Protein AF-A0A7X1Y304-F1 (afdb_monomer)

Sequence (211 aa):
YTTRFVDFAQYMLAHGVTLFPIADDLRPYPDYTVINTLLVYLVSLPFGRVSILSMGLPFCVAAALMLVFVYKLGALHEKKWGAYGVVFALFTWSFLDGVNSSALDIYPALFTVVCFYLAYTGEVYKQRFRVLLVLAGLALGFAFRGPIGLIGPASVVAAYYFLSKQWRMLVVFCLLAGLVLATGIAVLTWAAYLQGGDAFPQEVLIMQGLG

Structure (mmCIF, N/CA/C/O backbone):
data_AF-A0A7X1Y304-F1
#
_entry.id   AF-A0A7X1Y304-F1
#
loop_
_atom_site.group_PDB
_atom_site.id
_atom_site.type_symbol
_atom_site.label_atom_id
_atom_site.label_alt_id
_atom_site.label_comp_id
_atom_site.label_asym_id
_atom_site.label_entity_id
_atom_site.label_seq_id
_atom_site.pdbx_PDB_ins_code
_atom_site.Cartn_x
_atom_site.Cartn_y
_atom_site.Cartn_z
_atom_site.occupancy
_atom_site.B_iso_or_equiv
_atom_site.auth_seq_id
_atom_site.auth_comp_id
_atom_site.auth_asym_id
_atom_site.auth_atom_id
_atom_site.pdbx_PDB_model_num
ATOM 1 N N . TYR A 1 1 ? 21.239 -3.032 -3.423 1.00 38.62 1 TYR A N 1
ATOM 2 C CA . TYR A 1 1 ? 19.929 -3.709 -3.504 1.00 38.62 1 TYR A CA 1
ATOM 3 C C . TYR A 1 1 ? 18.802 -2.815 -4.055 1.00 38.62 1 TYR A C 1
ATOM 5 O O . TYR A 1 1 ? 17.642 -3.140 -3.878 1.00 38.62 1 TYR A O 1
ATOM 13 N N . THR A 1 2 ? 19.097 -1.757 -4.820 1.00 55.97 2 THR A N 1
ATOM 14 C CA . THR A 1 2 ? 18.095 -0.787 -5.327 1.00 55.97 2 THR A CA 1
ATOM 15 C C . THR A 1 2 ? 18.207 -0.528 -6.837 1.00 55.97 2 THR A C 1
ATOM 17 O O . THR A 1 2 ? 17.744 0.497 -7.322 1.00 55.97 2 THR A O 1
ATOM 20 N N . THR A 1 3 ? 18.829 -1.437 -7.595 1.00 63.00 3 THR A N 1
ATOM 21 C CA . THR A 1 3 ? 19.072 -1.254 -9.039 1.00 63.00 3 THR A CA 1
ATOM 22 C C . THR A 1 3 ? 17.897 -1.715 -9.902 1.00 63.00 3 THR A C 1
ATOM 24 O O . THR A 1 3 ? 17.456 -0.963 -10.754 1.00 63.00 3 THR A O 1
ATOM 27 N N . ARG A 1 4 ? 17.264 -2.857 -9.597 1.00 79.25 4 ARG A N 1
ATOM 28 C CA . ARG A 1 4 ? 16.219 -3.435 -10.472 1.00 79.25 4 ARG A CA 1
ATOM 29 C C . ARG A 1 4 ? 15.023 -2.519 -10.741 1.00 79.25 4 ARG A C 1
ATOM 31 O O . ARG A 1 4 ? 14.563 -2.424 -11.868 1.00 79.25 4 ARG A O 1
ATOM 38 N N . PHE A 1 5 ? 14.517 -1.820 -9.723 1.00 82.50 5 PHE A N 1
ATOM 39 C CA . PHE A 1 5 ? 13.401 -0.884 -9.920 1.00 82.50 5 PHE A CA 1
ATOM 40 C C . PHE A 1 5 ? 13.791 0.340 -10.757 1.00 82.50 5 PHE A C 1
ATOM 42 O O . PHE A 1 5 ? 12.931 0.911 -11.425 1.00 82.50 5 PHE A O 1
ATOM 49 N N . VAL A 1 6 ? 15.071 0.732 -10.728 1.00 85.12 6 VAL A N 1
ATOM 50 C CA . VAL A 1 6 ? 15.596 1.775 -11.613 1.00 85.12 6 VAL A CA 1
ATOM 51 C C . VAL A 1 6 ? 15.568 1.265 -13.046 1.00 85.12 6 VAL A C 1
ATOM 53 O O . VAL A 1 6 ? 15.015 1.955 -13.897 1.00 85.12 6 VAL A O 1
ATOM 56 N N . ASP A 1 7 ? 16.062 0.051 -13.284 1.00 87.25 7 ASP A N 1
ATOM 57 C CA . ASP A 1 7 ? 16.095 -0.574 -14.612 1.00 87.25 7 ASP A CA 1
ATOM 58 C C . ASP A 1 7 ? 14.668 -0.711 -15.177 1.00 87.25 7 ASP A C 1
ATOM 60 O O . ASP A 1 7 ? 14.389 -0.283 -16.297 1.00 87.25 7 ASP A O 1
ATOM 64 N N . PHE A 1 8 ? 13.712 -1.161 -14.353 1.00 89.19 8 PHE A N 1
ATOM 65 C CA . PHE A 1 8 ? 12.297 -1.248 -14.729 1.00 89.19 8 PHE A CA 1
ATOM 66 C C . PHE A 1 8 ? 11.695 0.104 -15.134 1.00 89.19 8 PHE A C 1
ATOM 68 O O . PHE A 1 8 ? 10.976 0.210 -16.130 1.00 89.19 8 PHE A O 1
ATOM 75 N N . ALA A 1 9 ? 11.955 1.151 -14.347 1.00 87.62 9 ALA A N 1
ATOM 76 C CA . ALA A 1 9 ? 11.421 2.480 -14.616 1.00 87.62 9 ALA A CA 1
ATOM 77 C C . ALA A 1 9 ? 12.108 3.141 -15.820 1.00 87.62 9 ALA A C 1
ATOM 79 O O . ALA A 1 9 ? 11.451 3.845 -16.585 1.00 87.62 9 ALA A O 1
ATOM 80 N N . GLN A 1 10 ? 13.409 2.903 -16.015 1.00 88.69 10 GLN A N 1
ATOM 81 C CA . GLN A 1 10 ? 14.156 3.383 -17.178 1.00 88.69 10 GLN A CA 1
ATOM 82 C C . GLN A 1 10 ? 13.657 2.721 -18.458 1.00 88.69 10 GLN A C 1
ATOM 84 O O . GLN A 1 10 ? 13.415 3.417 -19.444 1.00 88.69 10 GLN A O 1
ATOM 89 N N . TYR A 1 11 ? 13.425 1.408 -18.421 1.00 89.19 11 TYR A N 1
ATOM 90 C CA . TYR A 1 11 ? 12.834 0.689 -19.539 1.00 89.19 11 TYR A CA 1
ATOM 91 C C . TYR A 1 11 ? 11.472 1.278 -19.918 1.00 89.19 11 TYR A C 1
ATOM 93 O O . TYR A 1 11 ? 11.244 1.591 -21.087 1.00 89.19 11 TYR A O 1
ATOM 101 N N . MET A 1 12 ? 10.600 1.506 -18.929 1.00 90.69 12 MET A N 1
ATOM 102 C CA . MET A 1 12 ? 9.273 2.093 -19.137 1.00 90.69 12 MET A CA 1
ATOM 103 C C . MET A 1 12 ? 9.341 3.534 -19.671 1.00 90.69 12 MET A C 1
ATOM 105 O O . MET A 1 12 ? 8.502 3.948 -20.469 1.00 90.69 12 MET A O 1
ATOM 109 N N . LEU A 1 13 ? 10.363 4.299 -19.275 1.00 88.50 13 LEU A N 1
ATOM 110 C CA . LEU A 1 13 ? 10.601 5.648 -19.787 1.00 88.50 13 LEU A CA 1
ATOM 111 C C . LEU A 1 13 ? 11.063 5.650 -21.250 1.00 88.50 13 LEU A C 1
ATOM 113 O O . LEU A 1 13 ? 10.679 6.545 -22.000 1.00 88.50 13 LEU A O 1
ATOM 117 N N . ALA A 1 14 ? 11.834 4.644 -21.664 1.00 88.69 14 ALA A N 1
ATOM 118 C CA . ALA A 1 14 ? 12.328 4.510 -23.032 1.00 88.69 14 ALA A CA 1
ATOM 119 C C . ALA A 1 14 ? 11.313 3.868 -24.001 1.00 88.69 14 ALA A C 1
ATOM 121 O O . ALA A 1 14 ? 11.245 4.274 -25.159 1.00 88.69 14 ALA A O 1
ATOM 122 N N . HIS A 1 15 ? 10.522 2.891 -23.544 1.00 87.38 15 HIS A N 1
ATOM 123 C CA . HIS A 1 15 ? 9.671 2.052 -24.406 1.00 87.38 15 HIS A CA 1
ATOM 124 C C . HIS A 1 15 ? 8.163 2.221 -24.159 1.00 87.38 15 HIS A C 1
ATOM 126 O O . HIS A 1 15 ? 7.353 1.688 -24.916 1.00 87.38 15 HIS A O 1
ATOM 132 N N . GLY A 1 16 ? 7.771 2.982 -23.135 1.00 87.00 16 GLY A N 1
ATOM 133 C CA . GLY A 1 16 ? 6.377 3.170 -22.741 1.00 87.00 16 GLY A CA 1
ATOM 134 C C . GLY A 1 16 ? 5.891 2.156 -21.702 1.00 87.00 16 GLY A C 1
ATOM 135 O O . GLY A 1 16 ? 6.642 1.325 -21.195 1.00 87.00 16 GLY A O 1
ATOM 136 N N . VAL A 1 17 ? 4.609 2.264 -21.344 1.00 88.19 17 VAL A N 1
ATOM 137 C CA . VAL A 1 17 ? 3.990 1.487 -20.259 1.00 88.19 17 VAL A CA 1
ATOM 138 C C . VAL A 1 17 ? 3.827 0.014 -20.640 1.00 88.19 17 VAL A C 1
ATOM 140 O O . VAL A 1 17 ? 3.288 -0.312 -21.695 1.00 88.19 17 VAL A O 1
ATOM 143 N N . THR A 1 18 ? 4.232 -0.870 -19.731 1.00 86.62 18 THR A N 1
ATOM 144 C CA . THR A 1 18 ? 4.080 -2.328 -19.816 1.00 86.62 18 THR A CA 1
ATOM 145 C C . THR A 1 18 ? 3.091 -2.838 -18.756 1.00 86.62 18 THR A C 1
ATOM 147 O O . THR A 1 18 ? 2.737 -2.111 -17.828 1.00 86.62 18 THR A O 1
ATOM 150 N N . LEU A 1 19 ? 2.617 -4.083 -18.878 1.00 83.19 19 LEU A N 1
ATOM 151 C CA . LEU A 1 19 ? 1.774 -4.757 -17.875 1.00 83.19 19 LEU A CA 1
ATOM 152 C C . LEU A 1 19 ? 2.600 -5.435 -16.772 1.00 83.19 19 LEU A C 1
ATOM 154 O O . LEU A 1 19 ? 2.099 -5.608 -15.664 1.00 83.19 19 LEU A O 1
ATOM 158 N N . PHE A 1 20 ? 3.855 -5.786 -17.063 1.00 85.06 20 PHE A N 1
ATOM 159 C CA . PHE A 1 20 ? 4.834 -6.305 -16.103 1.00 85.06 20 PHE A CA 1
ATOM 160 C C . PHE A 1 20 ? 6.146 -5.517 -16.187 1.00 85.06 20 PHE A C 1
ATOM 162 O O . PHE A 1 20 ? 6.483 -5.020 -17.267 1.00 85.06 20 PHE A O 1
ATOM 169 N N . PRO A 1 21 ? 6.903 -5.382 -15.083 1.00 84.81 21 PRO A N 1
ATOM 170 C CA . PRO A 1 21 ? 8.223 -4.763 -15.122 1.00 84.81 21 PRO A CA 1
ATOM 171 C C . PRO A 1 21 ? 9.169 -5.552 -16.034 1.00 84.81 21 PRO A C 1
ATOM 173 O O . PRO A 1 21 ? 9.215 -6.776 -15.963 1.00 84.81 21 PRO A O 1
ATOM 176 N N . ILE A 1 22 ? 9.914 -4.849 -16.884 1.00 84.12 22 ILE A N 1
ATOM 177 C CA . ILE A 1 22 ? 10.924 -5.425 -17.780 1.00 84.12 22 ILE A CA 1
ATOM 178 C C . ILE A 1 22 ? 12.255 -4.757 -17.445 1.00 84.12 22 ILE A C 1
ATOM 180 O O . ILE A 1 22 ? 12.295 -3.532 -17.333 1.00 84.12 22 ILE A O 1
ATOM 184 N N . ALA A 1 23 ? 13.313 -5.543 -17.240 1.00 81.88 23 ALA A N 1
ATOM 185 C CA . ALA A 1 23 ? 14.673 -5.031 -17.053 1.00 81.88 23 ALA A CA 1
ATOM 186 C C . ALA A 1 23 ? 15.505 -5.187 -18.338 1.00 81.88 23 ALA A C 1
ATOM 188 O O . ALA A 1 23 ? 14.990 -5.521 -19.405 1.00 81.88 23 ALA A O 1
ATOM 189 N N . ASP A 1 24 ? 16.812 -4.955 -18.223 1.00 73.38 24 ASP A N 1
ATOM 190 C CA . ASP A 1 24 ? 17.780 -4.995 -19.326 1.00 73.38 24 ASP A CA 1
ATOM 191 C C . ASP A 1 24 ? 17.861 -6.349 -20.050 1.00 73.38 24 ASP A C 1
ATOM 193 O O . ASP A 1 24 ? 18.300 -6.419 -21.196 1.00 73.38 24 ASP A O 1
ATOM 197 N N . ASP A 1 25 ? 17.418 -7.433 -19.410 1.00 73.62 25 ASP A N 1
ATOM 198 C CA . ASP A 1 25 ? 17.327 -8.769 -20.008 1.00 73.62 25 ASP A CA 1
ATOM 199 C C . ASP A 1 25 ? 16.139 -8.932 -20.975 1.00 73.62 25 ASP A C 1
ATOM 201 O O . ASP A 1 25 ? 15.976 -10.002 -21.569 1.00 73.62 25 ASP A O 1
ATOM 205 N N . LEU A 1 26 ? 15.332 -7.877 -21.151 1.00 77.38 26 LEU A N 1
ATOM 206 C CA . LEU A 1 26 ? 14.152 -7.814 -22.015 1.00 77.38 26 LEU A CA 1
ATOM 207 C C . LEU A 1 26 ? 13.084 -8.860 -21.669 1.00 77.38 26 LEU A C 1
ATOM 209 O O . LEU A 1 26 ? 12.223 -9.168 -22.497 1.00 77.38 26 LEU A O 1
ATOM 213 N N . ARG A 1 27 ? 13.118 -9.405 -20.447 1.00 78.25 27 ARG A N 1
ATOM 214 C CA . ARG A 1 27 ? 12.137 -10.383 -19.976 1.00 78.25 27 ARG A CA 1
ATOM 215 C C . ARG A 1 27 ? 11.182 -9.743 -18.969 1.00 78.25 27 ARG A C 1
ATOM 217 O O . ARG A 1 27 ? 11.626 -9.009 -18.086 1.00 78.25 27 ARG A O 1
ATOM 224 N N . PRO A 1 28 ? 9.869 -10.006 -19.075 1.00 79.31 28 PRO A N 1
ATOM 225 C CA . PRO A 1 28 ? 8.925 -9.615 -18.039 1.00 79.31 28 PRO A CA 1
ATOM 226 C C . PRO A 1 28 ? 9.240 -10.334 -16.723 1.00 79.31 28 PRO A C 1
ATOM 228 O O . PRO A 1 28 ? 9.426 -11.549 -16.715 1.00 79.31 28 PRO A O 1
ATOM 231 N N . TYR A 1 29 ? 9.284 -9.591 -15.618 1.00 80.12 29 TYR A N 1
ATOM 232 C CA . TYR A 1 29 ? 9.541 -10.125 -14.282 1.00 80.12 29 TYR A CA 1
ATOM 233 C C . TYR A 1 29 ? 8.226 -10.559 -13.614 1.00 80.12 29 TYR A C 1
ATOM 235 O O . TYR A 1 29 ? 7.393 -9.705 -13.295 1.00 80.12 29 TYR A O 1
ATOM 243 N N . PRO A 1 30 ? 8.012 -11.871 -13.404 1.00 75.44 30 PRO A N 1
ATOM 244 C CA . PRO A 1 30 ? 6.745 -12.408 -12.902 1.00 75.44 30 PRO A CA 1
ATOM 245 C C . PRO A 1 30 ? 6.536 -12.213 -11.387 1.00 75.44 30 PRO A C 1
ATOM 247 O O . PRO A 1 30 ? 5.411 -12.287 -10.885 1.00 75.44 30 PRO A O 1
ATOM 250 N N . ASP A 1 31 ? 7.611 -11.953 -10.644 1.00 75.38 31 ASP A N 1
ATOM 251 C CA . ASP A 1 31 ? 7.642 -11.766 -9.191 1.00 75.38 31 ASP A CA 1
ATOM 252 C C . ASP A 1 31 ? 7.157 -10.376 -8.737 1.00 75.38 31 ASP A C 1
ATOM 254 O O . ASP A 1 31 ? 6.826 -10.177 -7.562 1.00 75.38 31 ASP A O 1
ATOM 258 N N . TYR A 1 32 ? 7.042 -9.418 -9.661 1.00 80.44 32 TYR A N 1
ATOM 259 C CA . TYR A 1 32 ? 6.608 -8.054 -9.373 1.00 80.44 32 TYR A CA 1
ATOM 260 C C . TYR A 1 32 ? 5.373 -7.648 -10.176 1.00 80.44 32 TYR A C 1
ATOM 262 O O . TYR A 1 32 ? 5.284 -7.819 -11.387 1.00 80.44 32 TYR A O 1
ATOM 270 N N . THR A 1 33 ? 4.437 -6.992 -9.498 1.00 85.94 33 THR A N 1
ATOM 271 C CA . THR A 1 33 ? 3.354 -6.253 -10.150 1.00 85.94 33 THR A CA 1
ATOM 272 C C . THR A 1 33 ? 3.853 -4.897 -10.650 1.00 85.94 33 THR A C 1
ATOM 274 O O . THR A 1 33 ? 4.705 -4.265 -10.022 1.00 85.94 33 THR A O 1
ATOM 277 N N . VAL A 1 34 ? 3.271 -4.387 -11.735 1.00 88.19 34 VAL A N 1
ATOM 278 C CA . VAL A 1 34 ? 3.759 -3.168 -12.403 1.00 88.19 34 VAL A CA 1
ATOM 279 C C . VAL A 1 34 ? 3.473 -1.853 -11.673 1.00 88.19 34 VAL A C 1
ATOM 281 O O . VAL A 1 34 ? 4.102 -0.841 -11.966 1.00 88.19 34 VAL A O 1
ATOM 284 N N . ILE A 1 35 ? 2.555 -1.833 -10.703 1.00 90.75 35 ILE A N 1
ATOM 285 C CA . ILE A 1 35 ? 2.033 -0.584 -10.126 1.00 90.75 35 ILE A CA 1
ATOM 286 C C . ILE A 1 35 ? 3.118 0.289 -9.484 1.00 90.75 35 ILE A C 1
ATOM 288 O O . ILE A 1 35 ? 3.130 1.496 -9.716 1.00 90.75 35 ILE A O 1
ATOM 292 N N . ASN A 1 36 ? 4.054 -0.286 -8.721 1.00 89.69 36 ASN A N 1
ATOM 293 C CA . ASN A 1 36 ? 5.141 0.509 -8.140 1.00 89.69 36 ASN A CA 1
ATOM 294 C C . ASN A 1 36 ? 6.034 1.124 -9.231 1.00 89.69 36 ASN A C 1
ATOM 296 O O . ASN A 1 36 ? 6.319 2.319 -9.196 1.00 89.69 36 ASN A O 1
ATOM 300 N N . THR A 1 37 ? 6.417 0.330 -10.234 1.00 90.50 37 THR A N 1
ATOM 301 C CA . THR A 1 37 ? 7.190 0.804 -11.391 1.00 90.50 37 THR A CA 1
ATOM 302 C C . THR A 1 37 ? 6.454 1.919 -12.129 1.00 90.50 37 THR A C 1
ATOM 304 O O . THR A 1 37 ? 7.063 2.928 -12.475 1.00 90.50 37 THR A O 1
ATOM 307 N N . LEU A 1 38 ? 5.136 1.788 -12.301 1.00 91.25 38 LEU A N 1
ATOM 308 C CA . LEU A 1 38 ? 4.299 2.809 -12.921 1.00 91.25 38 LEU A CA 1
ATOM 309 C C . LEU A 1 38 ? 4.306 4.116 -12.117 1.00 91.25 38 LEU A C 1
ATOM 311 O O . LEU A 1 38 ? 4.410 5.186 -12.708 1.00 91.25 38 LEU A O 1
ATOM 315 N N . LEU A 1 39 ? 4.240 4.062 -10.783 1.00 92.12 39 LEU A N 1
ATOM 316 C CA . LEU A 1 39 ? 4.346 5.268 -9.954 1.00 92.12 39 LEU A CA 1
ATOM 317 C C . LEU A 1 39 ? 5.708 5.948 -10.107 1.00 92.12 39 LEU A C 1
ATOM 319 O O . LEU A 1 39 ? 5.762 7.164 -10.280 1.00 92.12 39 LEU A O 1
ATOM 323 N N . VAL A 1 40 ? 6.799 5.179 -10.088 1.00 91.38 40 VAL A N 1
ATOM 324 C CA . VAL A 1 40 ? 8.152 5.710 -10.320 1.00 91.38 40 VAL A CA 1
ATOM 325 C C . VAL A 1 40 ? 8.254 6.341 -11.714 1.00 91.38 40 VAL A C 1
ATOM 327 O O . VAL A 1 40 ? 8.792 7.441 -11.861 1.00 91.38 40 VAL A O 1
ATOM 330 N N . TYR A 1 41 ? 7.690 5.694 -12.736 1.00 91.62 41 TYR A N 1
ATOM 331 C CA . TYR A 1 41 ? 7.610 6.226 -14.094 1.00 91.62 41 TYR A CA 1
ATOM 332 C C . TYR A 1 41 ? 6.842 7.557 -14.131 1.00 91.62 41 TYR A C 1
ATOM 334 O O . TYR A 1 41 ? 7.384 8.559 -14.592 1.00 91.62 41 TYR A O 1
ATOM 342 N N . LEU A 1 42 ? 5.639 7.622 -13.553 1.00 92.12 42 LEU A N 1
ATOM 343 C CA . LEU A 1 42 ? 4.824 8.842 -13.525 1.00 92.12 42 LEU A CA 1
ATOM 344 C C . LEU A 1 42 ? 5.527 10.008 -12.817 1.00 92.12 42 LEU A C 1
ATOM 346 O O . LEU A 1 42 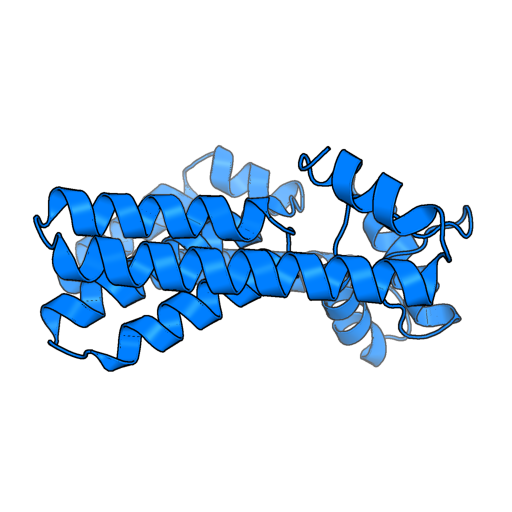? 5.432 11.147 -13.269 1.00 92.12 42 LEU A O 1
ATOM 350 N N . VAL A 1 43 ? 6.260 9.737 -11.734 1.00 91.50 43 VAL A N 1
ATOM 351 C CA . VAL A 1 43 ? 7.041 10.762 -11.020 1.00 91.50 43 VAL A CA 1
ATOM 352 C C . VAL A 1 43 ? 8.290 11.178 -11.804 1.00 91.50 43 VAL A C 1
ATOM 354 O O . VAL A 1 43 ? 8.744 12.313 -11.661 1.00 91.50 43 VAL A O 1
ATOM 357 N N . SER A 1 44 ? 8.840 10.302 -12.647 1.00 91.44 44 SER A N 1
ATOM 358 C CA . SER A 1 44 ? 10.023 10.612 -13.460 1.00 91.44 44 SER A CA 1
ATOM 359 C C . SER A 1 44 ? 9.704 11.368 -14.757 1.00 91.44 44 SER A C 1
ATOM 361 O O . SER A 1 44 ? 10.571 12.095 -15.249 1.00 91.44 44 SER A O 1
ATOM 363 N N . LEU A 1 45 ? 8.464 11.296 -15.264 1.00 91.12 45 LEU A N 1
ATOM 364 C CA . LEU A 1 45 ? 8.009 12.000 -16.476 1.00 91.12 45 LEU A CA 1
ATOM 365 C C . LEU A 1 45 ? 8.339 13.507 -16.510 1.00 91.12 45 LEU A C 1
ATOM 367 O O . LEU A 1 45 ? 8.898 13.948 -17.514 1.00 91.12 45 LEU A O 1
ATOM 371 N N . PRO A 1 46 ? 8.083 14.313 -15.456 1.00 90.00 46 PRO A N 1
ATOM 372 C CA . PRO A 1 46 ? 8.383 15.749 -15.476 1.00 90.00 46 PRO A CA 1
ATOM 373 C C . PRO A 1 46 ? 9.877 16.068 -15.608 1.00 90.00 46 PRO A C 1
ATOM 375 O O . PRO A 1 46 ? 10.239 17.166 -16.021 1.00 90.00 46 PRO A O 1
ATOM 378 N N . PHE A 1 47 ? 10.747 15.125 -15.237 1.00 88.44 47 PHE A N 1
ATOM 379 C CA . PHE A 1 47 ? 12.199 15.299 -15.248 1.00 88.44 47 PHE A CA 1
ATOM 380 C C . PHE A 1 47 ? 12.875 14.614 -16.441 1.00 88.44 47 PHE A C 1
ATOM 382 O O . PHE A 1 47 ? 14.076 14.804 -16.634 1.00 88.44 47 PHE A O 1
ATOM 389 N N . GLY A 1 48 ? 12.144 13.790 -17.202 1.00 87.81 48 GLY A N 1
ATOM 390 C CA . GLY A 1 48 ? 12.666 13.024 -18.338 1.00 87.81 48 GLY A CA 1
ATOM 391 C C . GLY A 1 48 ? 13.760 12.012 -17.976 1.00 87.81 48 GLY A C 1
ATOM 392 O O . GLY A 1 48 ? 14.469 11.534 -18.856 1.00 87.81 48 GLY A O 1
ATOM 393 N N . ARG A 1 49 ? 13.945 11.711 -16.684 1.00 89.31 49 ARG A N 1
ATOM 394 C CA . ARG A 1 49 ? 14.967 10.784 -16.187 1.00 89.31 49 ARG A CA 1
ATOM 395 C C . ARG A 1 49 ? 14.551 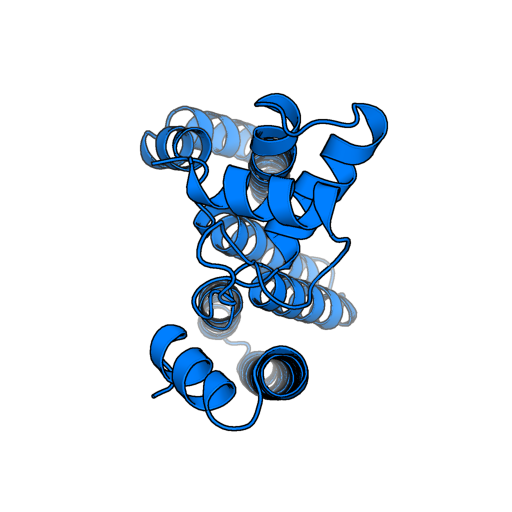10.172 -14.859 1.00 89.31 49 ARG A C 1
ATOM 397 O O . ARG A 1 49 ? 13.986 10.854 -14.003 1.00 89.31 49 ARG A O 1
ATOM 404 N N . VAL A 1 50 ? 14.919 8.912 -14.650 1.00 88.50 50 VAL A N 1
ATOM 405 C CA . VAL A 1 50 ? 14.766 8.256 -13.348 1.00 88.50 50 VAL A CA 1
ATOM 406 C C . VAL A 1 50 ? 15.804 8.825 -12.384 1.00 88.50 50 VAL A C 1
ATOM 408 O O . VAL A 1 50 ? 16.996 8.879 -12.680 1.00 88.50 50 VAL A O 1
ATOM 411 N N . SER A 1 51 ? 15.342 9.291 -11.228 1.00 89.25 51 SER A N 1
ATOM 412 C CA . SER A 1 51 ? 16.169 9.898 -10.186 1.00 89.25 51 SER A CA 1
ATOM 413 C C . SER A 1 51 ? 15.892 9.254 -8.831 1.00 89.25 51 SER A C 1
ATOM 415 O O . SER A 1 51 ? 14.848 8.630 -8.640 1.00 89.25 51 SER A O 1
ATOM 417 N N . ILE A 1 52 ? 16.788 9.466 -7.861 1.00 86.94 52 ILE A N 1
ATOM 418 C CA . ILE A 1 52 ? 16.587 9.020 -6.470 1.00 86.94 52 ILE A CA 1
ATOM 419 C C . ILE A 1 52 ? 15.260 9.559 -5.913 1.00 86.94 52 ILE A C 1
ATOM 421 O O . ILE A 1 52 ? 14.559 8.847 -5.204 1.00 86.94 52 ILE A O 1
ATOM 425 N N . LEU A 1 53 ? 14.875 10.785 -6.287 1.00 87.06 53 LEU A N 1
ATOM 426 C CA . LEU A 1 53 ? 13.586 11.363 -5.909 1.00 87.06 53 LEU A CA 1
ATOM 427 C C . LEU A 1 53 ? 12.416 10.562 -6.495 1.00 87.06 53 LEU A C 1
ATOM 429 O O . LEU A 1 53 ? 11.498 10.214 -5.765 1.00 87.06 53 LEU A O 1
ATOM 433 N N . SER A 1 54 ? 12.464 10.238 -7.790 1.00 88.06 54 SER A N 1
ATOM 434 C CA . SER A 1 54 ? 11.386 9.487 -8.458 1.00 88.06 54 SER A CA 1
ATOM 435 C C . SER A 1 54 ? 11.226 8.085 -7.879 1.00 88.06 54 SER A C 1
ATOM 437 O O . SER A 1 54 ? 10.112 7.593 -7.739 1.00 88.06 54 SER A O 1
ATOM 439 N N . MET A 1 55 ? 12.350 7.483 -7.491 1.00 87.69 55 MET A N 1
ATOM 440 C CA . MET A 1 55 ? 12.408 6.197 -6.812 1.00 87.69 55 MET A CA 1
ATOM 441 C C . MET A 1 55 ? 11.863 6.260 -5.388 1.00 87.69 55 MET A C 1
ATOM 443 O O . MET A 1 55 ? 11.045 5.432 -5.015 1.00 87.69 55 MET A O 1
ATOM 447 N N . GLY A 1 56 ? 12.309 7.229 -4.588 1.00 88.56 56 GLY A N 1
ATOM 448 C CA . GLY A 1 56 ? 11.974 7.307 -3.168 1.00 88.56 56 GLY A CA 1
ATOM 449 C C . GLY A 1 56 ? 10.578 7.859 -2.893 1.00 88.56 56 GLY A C 1
ATOM 450 O O . GLY A 1 56 ? 9.962 7.485 -1.899 1.00 88.56 56 GLY A O 1
ATOM 451 N N . LEU A 1 57 ? 10.047 8.730 -3.757 1.00 90.88 57 LEU A N 1
ATOM 452 C CA . LEU A 1 57 ? 8.796 9.444 -3.496 1.00 90.88 57 LEU A CA 1
ATOM 453 C C . LEU A 1 57 ? 7.592 8.505 -3.274 1.00 90.88 57 LEU A C 1
ATOM 455 O O . LEU A 1 57 ? 6.910 8.698 -2.266 1.00 90.88 57 LEU A O 1
ATOM 459 N N . PRO A 1 58 ? 7.340 7.463 -4.096 1.00 92.00 58 PRO A N 1
ATOM 460 C CA . PRO A 1 58 ? 6.256 6.513 -3.836 1.00 92.00 58 PRO A CA 1
ATOM 461 C C . PRO A 1 58 ? 6.365 5.817 -2.469 1.00 92.00 58 PRO A C 1
ATOM 463 O O . PRO A 1 58 ? 5.360 5.701 -1.764 1.00 92.00 58 PRO A O 1
ATOM 466 N N . PHE A 1 59 ? 7.572 5.412 -2.060 1.00 91.19 59 PHE A N 1
ATOM 467 C CA . PHE A 1 59 ? 7.811 4.765 -0.764 1.00 91.19 59 PHE A CA 1
ATOM 468 C C . PHE A 1 59 ? 7.654 5.747 0.398 1.00 91.19 59 PHE A C 1
ATOM 470 O O . PHE A 1 59 ? 6.981 5.434 1.377 1.00 91.19 59 PHE A O 1
ATOM 477 N N . CYS A 1 60 ? 8.203 6.958 0.284 1.00 91.94 6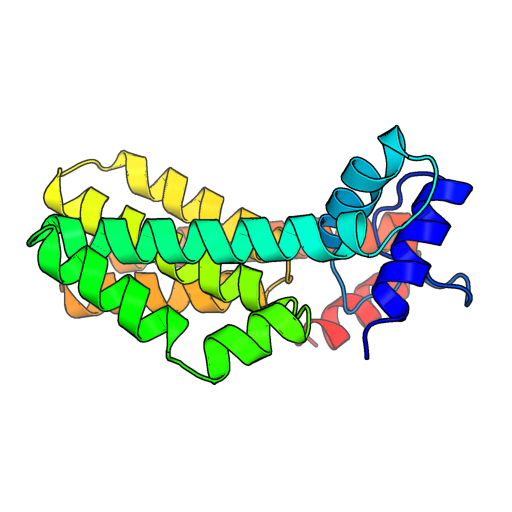0 CYS A N 1
ATOM 478 C CA . CYS A 1 60 ? 8.062 8.005 1.295 1.00 91.94 60 CYS A CA 1
ATOM 479 C C . CYS A 1 60 ? 6.597 8.410 1.495 1.00 91.94 60 CYS A C 1
ATOM 481 O O . CYS A 1 60 ? 6.160 8.601 2.629 1.00 91.94 60 CYS A O 1
ATOM 483 N N . VAL A 1 61 ? 5.817 8.502 0.412 1.00 94.31 61 VAL A N 1
ATOM 484 C CA . VAL A 1 61 ? 4.373 8.762 0.485 1.00 94.31 61 VAL A CA 1
ATOM 485 C C . VAL A 1 61 ? 3.656 7.606 1.182 1.00 94.31 61 VAL A C 1
ATOM 487 O O . VAL A 1 61 ? 2.851 7.856 2.079 1.00 94.31 61 VAL A O 1
ATOM 490 N N . ALA A 1 62 ? 3.968 6.353 0.839 1.00 94.19 62 ALA A N 1
ATOM 491 C CA . ALA A 1 62 ? 3.387 5.189 1.509 1.00 94.19 62 ALA A CA 1
ATOM 492 C C . ALA A 1 62 ? 3.721 5.163 3.014 1.00 94.19 62 ALA A C 1
ATOM 494 O O . ALA A 1 62 ? 2.828 4.973 3.842 1.00 94.19 62 ALA A O 1
ATOM 495 N N . ALA A 1 63 ? 4.975 5.442 3.376 1.00 93.94 63 ALA A N 1
ATOM 496 C CA . ALA A 1 63 ? 5.441 5.542 4.757 1.00 93.94 63 ALA A CA 1
ATOM 497 C C . ALA A 1 63 ? 4.709 6.648 5.532 1.00 93.94 63 ALA A C 1
ATOM 499 O O . ALA A 1 63 ? 4.201 6.419 6.632 1.00 93.94 63 ALA A O 1
ATOM 500 N N . ALA A 1 64 ? 4.609 7.843 4.943 1.00 95.69 64 ALA A N 1
ATOM 501 C CA . ALA A 1 64 ? 3.919 8.978 5.543 1.00 95.69 64 ALA A CA 1
ATOM 502 C C . ALA A 1 64 ? 2.428 8.685 5.746 1.00 95.69 64 ALA A C 1
ATOM 504 O O . ALA A 1 64 ? 1.886 8.949 6.819 1.00 95.69 64 ALA A O 1
ATOM 505 N N . LEU A 1 65 ? 1.766 8.083 4.751 1.00 96.38 65 LEU A N 1
ATOM 506 C CA . LEU A 1 65 ? 0.375 7.652 4.875 1.00 96.38 65 LEU A CA 1
ATOM 507 C C . LEU A 1 65 ? 0.212 6.624 5.994 1.00 96.38 65 LEU A C 1
ATOM 509 O O . LEU A 1 65 ? -0.725 6.737 6.783 1.00 96.38 65 LEU A O 1
ATOM 513 N N . MET A 1 66 ? 1.136 5.672 6.125 1.00 95.31 66 MET A N 1
ATOM 514 C CA . MET A 1 66 ? 1.079 4.680 7.194 1.00 95.31 66 MET A CA 1
ATOM 515 C C . MET A 1 66 ? 1.115 5.360 8.568 1.00 95.31 66 MET A C 1
ATOM 517 O O . MET A 1 66 ? 0.256 5.080 9.404 1.00 95.31 66 MET A O 1
ATOM 521 N N . LEU A 1 67 ? 2.016 6.329 8.774 1.00 96.38 67 LEU A N 1
ATOM 522 C CA . LEU A 1 67 ? 2.074 7.125 10.007 1.00 96.38 67 LEU A CA 1
ATOM 523 C C . LEU A 1 67 ? 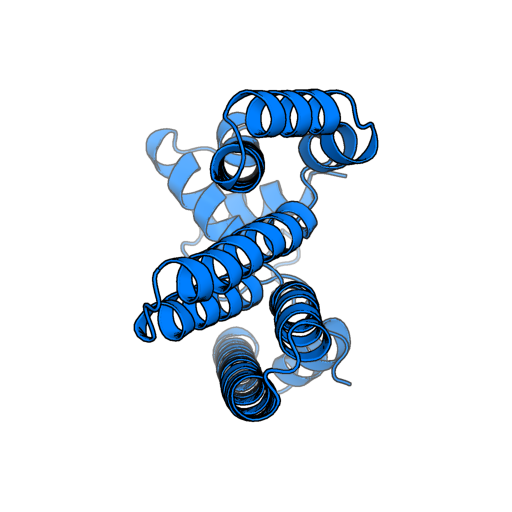0.793 7.941 10.242 1.00 96.38 67 LEU A C 1
ATOM 525 O O . LEU A 1 67 ? 0.313 8.015 11.373 1.00 96.38 67 LEU A O 1
ATOM 529 N N . VAL A 1 68 ? 0.187 8.507 9.192 1.00 97.38 68 VAL A N 1
ATOM 530 C CA . VAL A 1 68 ? -1.107 9.206 9.294 1.00 97.38 68 VAL A CA 1
ATOM 531 C C . VAL A 1 68 ? -2.204 8.265 9.793 1.00 97.38 68 VAL A C 1
ATOM 533 O O . VAL A 1 68 ? -3.003 8.658 10.645 1.00 97.38 68 VAL A O 1
ATOM 536 N N . PHE A 1 69 ? -2.261 7.029 9.298 1.00 96.50 69 PHE A N 1
ATOM 537 C CA . PHE A 1 69 ? -3.261 6.061 9.749 1.00 96.50 69 PHE A CA 1
ATOM 538 C C . PHE A 1 69 ? -2.969 5.515 11.150 1.00 96.50 69 PHE A C 1
ATOM 540 O O . PHE A 1 69 ? -3.912 5.359 11.924 1.00 96.50 69 PHE A O 1
ATOM 547 N N . VAL A 1 70 ? -1.698 5.334 11.528 1.00 95.94 70 VAL A N 1
ATOM 548 C CA . VAL A 1 70 ? -1.300 5.039 12.918 1.00 95.94 70 VAL A CA 1
ATOM 549 C C . VAL A 1 70 ? -1.775 6.151 13.859 1.00 95.94 70 VAL A C 1
ATOM 551 O O . VAL A 1 70 ? -2.441 5.874 14.858 1.00 95.94 70 VAL A O 1
ATOM 554 N N . TYR A 1 71 ? -1.518 7.416 13.506 1.00 97.25 71 TYR A N 1
ATOM 555 C CA . TYR A 1 71 ? -2.003 8.563 14.270 1.00 97.25 71 TYR A CA 1
ATOM 556 C C . TYR A 1 71 ? -3.525 8.553 14.385 1.00 97.25 71 TYR A C 1
ATOM 558 O O . TYR A 1 71 ? -4.064 8.652 15.487 1.00 97.25 71 TYR A O 1
ATOM 566 N N . LYS A 1 72 ? -4.228 8.423 13.251 1.00 95.56 72 LYS A N 1
ATOM 567 C CA . LYS A 1 72 ? -5.693 8.435 13.209 1.00 95.56 72 LYS A CA 1
ATOM 568 C C . LYS A 1 72 ? -6.293 7.318 14.049 1.00 95.56 72 LYS A C 1
ATOM 570 O O . LYS A 1 72 ? -7.304 7.567 14.692 1.00 95.56 72 LYS A O 1
ATOM 575 N N . LEU A 1 73 ? -5.689 6.132 14.060 1.00 94.19 73 LEU A N 1
ATOM 576 C CA . LEU A 1 73 ? -6.145 5.002 14.862 1.00 94.19 73 LEU A CA 1
ATOM 577 C C . LEU A 1 73 ? -6.042 5.301 16.364 1.00 94.19 73 LEU A C 1
ATOM 579 O O . LEU A 1 73 ? -7.024 5.143 17.086 1.00 94.19 73 LEU A O 1
ATOM 583 N N . GLY A 1 74 ? -4.893 5.802 16.830 1.00 93.81 74 GLY A N 1
ATOM 584 C CA . GLY A 1 74 ? -4.724 6.195 18.234 1.00 93.81 74 GLY A CA 1
ATOM 585 C C . GLY A 1 74 ? -5.617 7.379 18.627 1.00 93.81 74 GLY A C 1
ATOM 586 O O . GLY A 1 74 ? -6.221 7.378 19.700 1.00 93.81 74 GLY A O 1
ATOM 587 N N . ALA A 1 75 ? -5.781 8.345 17.719 1.00 94.56 75 ALA A N 1
ATOM 588 C CA . ALA A 1 75 ? -6.604 9.535 17.917 1.00 94.56 75 ALA A CA 1
ATOM 589 C C . ALA A 1 75 ? -8.111 9.250 18.047 1.00 94.56 75 ALA A C 1
ATOM 591 O O . ALA A 1 75 ? -8.838 10.139 18.488 1.00 94.56 75 ALA A O 1
ATOM 592 N N . LEU A 1 76 ? -8.583 8.042 17.703 1.00 91.75 76 LEU A N 1
ATOM 593 C CA . LEU A 1 76 ? -9.962 7.616 17.985 1.00 91.75 76 LEU A CA 1
ATOM 594 C C . LEU A 1 76 ? -10.246 7.488 19.485 1.00 91.75 76 LEU A C 1
ATOM 596 O O . LEU A 1 76 ? -11.399 7.610 19.882 1.00 91.75 76 LEU A O 1
ATOM 600 N N . HIS A 1 77 ? -9.213 7.245 20.294 1.00 90.00 77 HIS A N 1
ATOM 601 C CA . HIS A 1 77 ? -9.321 7.177 21.748 1.00 90.00 77 HIS A CA 1
ATOM 602 C C . HIS A 1 77 ? -8.891 8.513 22.358 1.00 90.00 77 HIS A C 1
ATOM 604 O O . HIS A 1 77 ? -9.714 9.227 22.919 1.00 90.00 77 HIS A O 1
ATOM 610 N N . GLU A 1 78 ? -7.627 8.908 22.159 1.00 94.44 78 GLU A N 1
ATOM 611 C CA . GLU A 1 78 ? -7.158 10.266 22.454 1.00 94.44 78 GLU A CA 1
ATOM 612 C C . GLU A 1 78 ? -6.041 10.695 21.499 1.00 94.44 78 GLU A C 1
ATOM 614 O O . GLU A 1 78 ? -5.201 9.899 21.077 1.00 94.44 78 GLU A O 1
ATOM 619 N N . LYS A 1 79 ? -5.950 12.002 21.226 1.00 94.38 79 LYS A N 1
ATOM 620 C CA . LYS A 1 79 ? -4.920 12.572 20.336 1.00 94.38 79 LYS A CA 1
ATOM 621 C C . LYS A 1 79 ? -3.486 12.264 20.790 1.00 94.38 79 LYS A C 1
ATOM 623 O O . LYS A 1 79 ? -2.603 12.132 19.945 1.00 94.38 79 LYS A O 1
ATOM 628 N N . LYS A 1 80 ? -3.256 12.140 22.104 1.00 96.19 80 LYS A N 1
ATOM 629 C CA . LYS A 1 80 ? -1.940 11.813 22.679 1.00 96.19 80 LYS A CA 1
ATOM 630 C C . LYS A 1 80 ? -1.489 10.405 22.288 1.00 96.19 80 LYS A C 1
ATOM 632 O O . LYS A 1 80 ? -0.360 10.247 21.842 1.00 96.19 80 LYS A O 1
ATOM 637 N N . TRP A 1 81 ? -2.386 9.419 22.352 1.00 96.00 81 TRP A N 1
ATOM 638 C CA . TRP A 1 81 ? -2.102 8.042 21.931 1.00 96.00 81 TRP A CA 1
ATOM 639 C C . TRP A 1 81 ? -1.726 7.957 20.452 1.00 96.00 81 TRP A C 1
ATOM 641 O O . TRP A 1 81 ? -0.788 7.247 20.099 1.00 96.00 81 TRP A O 1
ATOM 651 N N . GLY A 1 82 ? -2.394 8.739 19.597 1.00 95.00 82 GLY A N 1
ATOM 652 C CA . GLY A 1 82 ? -2.016 8.863 18.187 1.00 95.00 82 GLY A CA 1
ATOM 653 C C . GLY A 1 82 ? -0.590 9.391 18.005 1.00 95.00 82 GLY A C 1
ATOM 654 O O . GLY A 1 82 ? 0.183 8.825 17.234 1.00 95.00 82 GLY A O 1
ATOM 655 N N . ALA A 1 83 ? -0.215 10.445 18.737 1.00 96.69 83 ALA A N 1
ATOM 656 C CA . ALA A 1 83 ? 1.135 11.006 18.679 1.00 96.69 83 ALA A CA 1
ATOM 657 C C . ALA A 1 83 ? 2.195 10.017 19.192 1.00 96.69 83 ALA A C 1
ATOM 659 O O . ALA A 1 83 ? 3.218 9.830 18.537 1.00 96.69 83 ALA A O 1
ATOM 660 N N . TYR A 1 84 ? 1.934 9.337 20.314 1.00 96.62 84 TYR A N 1
ATOM 661 C CA . TYR A 1 84 ? 2.838 8.315 20.846 1.00 96.62 84 TYR A CA 1
ATOM 662 C C . TYR A 1 84 ? 3.033 7.153 19.872 1.00 96.62 84 TYR A C 1
ATOM 664 O O . TYR A 1 84 ? 4.164 6.714 19.700 1.00 96.62 84 TYR A O 1
ATOM 672 N N . GLY A 1 85 ? 1.979 6.709 19.181 1.00 95.25 85 GLY A N 1
ATOM 673 C CA . GLY A 1 85 ? 2.087 5.671 18.152 1.00 95.25 85 GLY A CA 1
ATOM 674 C C . GLY A 1 85 ? 2.994 6.076 16.987 1.00 95.25 85 GLY A C 1
ATOM 675 O O . GLY A 1 85 ? 3.831 5.285 16.558 1.00 95.25 85 GLY A O 1
A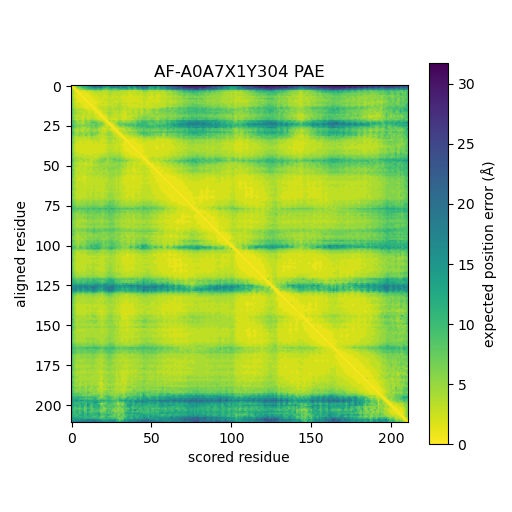TOM 676 N N . VAL A 1 86 ? 2.884 7.321 16.508 1.00 96.25 86 VAL A N 1
ATOM 677 C CA . VAL A 1 86 ? 3.761 7.845 15.444 1.00 96.25 86 VAL A CA 1
ATOM 678 C C . VAL A 1 86 ? 5.207 7.939 15.911 1.00 96.25 86 VAL A C 1
ATOM 680 O O . VAL A 1 86 ? 6.102 7.489 15.202 1.00 96.25 86 VAL A O 1
ATOM 683 N N . VAL A 1 87 ? 5.442 8.500 17.100 1.00 96.44 87 VAL A N 1
ATOM 684 C CA . VAL A 1 87 ? 6.792 8.596 17.668 1.00 96.44 87 VAL A CA 1
ATOM 685 C C . VAL A 1 87 ? 7.378 7.195 17.825 1.00 96.44 87 VAL A C 1
ATOM 687 O O . VAL A 1 87 ? 8.469 6.936 17.337 1.00 96.44 87 VAL A O 1
ATOM 690 N N . PHE A 1 88 ? 6.633 6.255 18.402 1.00 95.88 88 PHE A N 1
ATOM 691 C CA . PHE A 1 88 ? 7.088 4.878 18.559 1.00 95.88 88 PHE A CA 1
ATOM 692 C C . PHE A 1 88 ? 7.458 4.226 17.218 1.00 95.88 88 PHE A C 1
ATOM 694 O O . PHE A 1 88 ? 8.524 3.624 17.106 1.00 95.88 88 PHE A O 1
ATOM 701 N N . ALA A 1 89 ? 6.636 4.404 16.178 1.00 93.88 89 ALA A N 1
ATOM 702 C CA . ALA A 1 89 ? 6.941 3.911 14.836 1.00 93.88 89 ALA A CA 1
ATOM 703 C C . ALA A 1 89 ? 8.230 4.533 14.264 1.00 93.88 89 ALA A C 1
ATOM 705 O O . ALA A 1 89 ? 9.071 3.809 13.741 1.00 93.88 89 ALA A O 1
ATOM 706 N N . LEU A 1 90 ? 8.431 5.847 14.421 1.00 93.75 90 LEU A N 1
ATOM 707 C CA . LEU A 1 90 ? 9.643 6.545 13.966 1.00 93.75 90 LEU A CA 1
ATOM 708 C C . LEU A 1 90 ? 10.914 6.100 14.703 1.00 93.75 90 LEU A C 1
ATOM 710 O O . LEU A 1 90 ? 11.993 6.124 14.120 1.00 93.75 90 LEU A O 1
ATOM 714 N N . PHE A 1 91 ? 10.791 5.675 15.960 1.00 94.50 91 PHE A N 1
ATOM 715 C CA . PHE A 1 91 ? 11.896 5.129 16.753 1.00 94.50 91 PHE A CA 1
ATOM 716 C C . PHE A 1 91 ? 12.064 3.606 16.600 1.00 94.50 91 PHE A C 1
ATOM 718 O O . PHE A 1 91 ? 12.929 3.014 17.244 1.00 94.50 91 PHE A O 1
ATOM 725 N N . THR A 1 92 ? 11.271 2.954 15.746 1.00 93.50 92 THR A N 1
ATOM 726 C CA . THR A 1 92 ? 11.372 1.512 15.500 1.00 93.50 92 THR A CA 1
ATOM 727 C C . THR A 1 92 ? 12.328 1.233 14.344 1.00 93.50 92 THR A C 1
ATOM 729 O O . THR A 1 92 ? 12.088 1.659 13.214 1.00 93.50 92 THR A O 1
ATOM 732 N N . TRP A 1 93 ? 13.376 0.445 14.605 1.00 90.81 93 TRP A N 1
ATOM 733 C CA . TRP A 1 93 ? 14.372 0.077 13.591 1.00 90.81 93 TRP A CA 1
ATOM 734 C C . TRP A 1 93 ? 13.738 -0.523 12.332 1.00 90.81 93 TRP A C 1
ATOM 736 O O . TRP A 1 93 ? 14.027 -0.065 11.234 1.00 90.81 93 TRP A O 1
ATOM 746 N N . SER A 1 94 ? 12.811 -1.475 12.480 1.00 87.00 94 SER A N 1
ATOM 747 C CA . SER A 1 94 ? 12.150 -2.127 11.341 1.00 87.00 94 SER A CA 1
ATOM 748 C C . SER A 1 94 ? 11.397 -1.151 10.432 1.00 87.00 94 SER A C 1
ATOM 750 O O . SER A 1 94 ? 11.309 -1.384 9.230 1.00 87.00 94 SER A O 1
ATOM 752 N N . PHE A 1 95 ? 10.861 -0.052 10.978 1.00 89.00 95 PHE A N 1
ATOM 753 C CA . PHE A 1 95 ? 10.209 0.973 10.164 1.00 89.00 95 PHE A CA 1
ATOM 754 C C . PHE A 1 95 ? 11.237 1.779 9.369 1.00 89.00 95 PHE A C 1
ATOM 756 O O . PHE A 1 95 ? 11.089 1.946 8.160 1.00 89.00 95 PHE A O 1
ATOM 763 N N . LEU A 1 96 ? 12.299 2.242 10.034 1.00 89.19 96 LEU A N 1
ATOM 764 C CA . LEU A 1 96 ? 13.368 3.000 9.384 1.00 89.19 96 LEU A CA 1
ATOM 765 C C . LEU A 1 96 ? 14.079 2.165 8.314 1.00 89.19 96 LEU A C 1
ATOM 767 O O . LEU A 1 96 ? 14.315 2.656 7.213 1.00 89.19 96 LEU A O 1
ATOM 771 N N . ASP A 1 97 ? 14.380 0.905 8.608 1.00 87.81 97 ASP A N 1
ATOM 772 C CA . ASP A 1 97 ? 15.011 -0.019 7.669 1.00 87.81 97 ASP A CA 1
ATOM 773 C C . ASP A 1 97 ? 14.092 -0.333 6.478 1.00 87.81 97 ASP A C 1
ATOM 775 O O . ASP A 1 97 ? 14.523 -0.262 5.328 1.00 87.81 97 ASP A O 1
ATOM 779 N N . GLY A 1 98 ? 12.795 -0.562 6.717 1.00 82.38 98 GLY A N 1
ATOM 780 C CA . GLY A 1 98 ? 11.813 -0.800 5.654 1.00 82.38 98 GLY A CA 1
ATOM 781 C C . GLY A 1 98 ? 11.669 0.369 4.671 1.00 82.38 98 GLY A C 1
ATOM 782 O O . GLY A 1 98 ? 11.564 0.155 3.463 1.00 82.38 98 GLY A O 1
ATOM 783 N N . VAL A 1 99 ? 11.721 1.613 5.165 1.00 84.12 99 VAL A N 1
ATOM 784 C CA . VAL A 1 99 ? 11.686 2.815 4.312 1.00 84.12 99 VAL A CA 1
ATOM 785 C C . VAL A 1 99 ? 13.006 2.996 3.555 1.00 84.12 99 VAL A C 1
ATOM 787 O O . VAL A 1 99 ? 12.991 3.243 2.350 1.00 84.12 99 VAL A O 1
ATOM 790 N N . ASN A 1 100 ? 14.151 2.842 4.227 1.00 82.31 100 ASN A N 1
ATOM 791 C CA . ASN A 1 100 ? 15.467 3.048 3.608 1.00 82.31 100 ASN A CA 1
ATOM 792 C C . ASN A 1 100 ? 15.816 1.973 2.572 1.00 82.31 100 ASN A C 1
ATOM 794 O O . ASN A 1 100 ? 16.411 2.276 1.538 1.00 82.31 100 ASN A O 1
ATOM 798 N N . SER A 1 101 ? 15.416 0.726 2.812 1.00 79.94 101 SER A N 1
ATOM 799 C CA . SER A 1 101 ? 15.618 -0.380 1.872 1.00 79.94 101 SER A CA 1
ATOM 800 C C . SER A 1 101 ? 14.707 -0.303 0.641 1.00 79.94 101 SER A C 1
ATOM 802 O O . SER A 1 101 ? 14.899 -1.081 -0.292 1.00 79.94 101 SER A O 1
ATOM 804 N N . SER A 1 102 ? 13.750 0.641 0.602 1.00 77.12 102 SER A N 1
ATOM 805 C CA . SER A 1 102 ? 12.723 0.731 -0.448 1.00 77.12 102 SER A CA 1
ATOM 806 C C . SER A 1 102 ? 12.027 -0.619 -0.664 1.00 77.12 102 SER A C 1
ATOM 808 O O . SER A 1 102 ? 11.795 -1.060 -1.793 1.00 77.12 102 SER A O 1
ATOM 810 N N . ALA A 1 103 ? 11.741 -1.315 0.440 1.00 81.69 103 ALA A N 1
ATOM 811 C CA . ALA A 1 103 ? 11.088 -2.608 0.403 1.00 81.69 103 ALA A CA 1
ATOM 812 C C . ALA A 1 103 ? 9.624 -2.436 -0.010 1.00 81.69 103 ALA A C 1
ATOM 814 O O . ALA A 1 103 ? 8.878 -1.645 0.570 1.00 81.69 103 ALA A O 1
ATOM 815 N N . LEU A 1 104 ? 9.179 -3.226 -0.989 1.00 85.88 104 LEU A N 1
ATOM 816 C CA . LEU A 1 104 ? 7.774 -3.238 -1.413 1.00 85.88 104 LEU A CA 1
ATOM 817 C C . LEU A 1 104 ? 6.813 -3.667 -0.297 1.00 85.88 104 LEU A C 1
ATOM 819 O O . LEU A 1 104 ? 5.614 -3.411 -0.385 1.00 85.88 104 LEU A O 1
ATOM 823 N N . ASP A 1 105 ? 7.334 -4.275 0.763 1.00 87.44 105 ASP A N 1
ATOM 824 C CA . ASP A 1 105 ? 6.562 -4.741 1.911 1.00 87.44 105 ASP A CA 1
ATOM 825 C C . ASP A 1 105 ? 5.956 -3.573 2.720 1.00 87.44 105 ASP A C 1
ATOM 827 O O . ASP A 1 105 ? 5.026 -3.773 3.507 1.00 87.44 105 ASP A O 1
ATOM 831 N N . ILE A 1 106 ? 6.375 -2.329 2.439 1.00 90.44 106 ILE A N 1
ATOM 832 C CA . ILE A 1 106 ? 5.721 -1.126 2.960 1.00 90.44 106 ILE A CA 1
ATOM 833 C C . ILE A 1 106 ? 4.266 -0.986 2.490 1.00 90.44 106 ILE A C 1
ATOM 835 O O . ILE A 1 106 ? 3.433 -0.469 3.234 1.00 90.44 106 ILE A O 1
ATOM 839 N N . TYR A 1 107 ? 3.930 -1.461 1.284 1.00 92.75 107 TYR A N 1
ATOM 840 C CA . TYR A 1 107 ? 2.571 -1.369 0.747 1.00 92.75 107 TYR A CA 1
ATOM 841 C C . TYR A 1 107 ? 1.606 -2.318 1.472 1.00 92.75 107 TYR A C 1
ATOM 843 O O . TYR A 1 107 ? 0.601 -1.829 1.992 1.00 92.75 107 TYR A O 1
ATOM 851 N N . PRO A 1 108 ? 1.891 -3.633 1.607 1.00 92.50 108 PRO A N 1
ATOM 852 C CA . PRO A 1 108 ? 1.109 -4.514 2.473 1.00 92.50 108 PRO A CA 1
ATOM 853 C C . PRO A 1 108 ? 0.959 -3.973 3.900 1.00 92.50 108 PRO A C 1
ATOM 855 O O . PRO A 1 108 ? -0.144 -4.013 4.449 1.00 92.50 108 PRO A O 1
ATOM 858 N N . ALA A 1 109 ? 2.024 -3.422 4.494 1.00 93.19 109 ALA A N 1
ATOM 859 C CA . ALA A 1 109 ? 1.964 -2.828 5.830 1.00 93.19 109 ALA A CA 1
ATOM 860 C C . ALA A 1 109 ? 1.004 -1.625 5.884 1.00 93.19 109 ALA A C 1
ATOM 862 O O . ALA A 1 109 ? 0.112 -1.581 6.736 1.00 93.19 109 ALA A O 1
ATOM 863 N N . LEU A 1 110 ? 1.114 -0.694 4.930 1.00 95.38 110 LEU A N 1
ATOM 864 C CA . LEU A 1 110 ? 0.200 0.439 4.785 1.00 95.38 110 LEU A CA 1
ATOM 865 C C . LEU A 1 110 ? -1.252 -0.029 4.661 1.00 95.38 110 LEU A C 1
ATOM 867 O O . LEU A 1 110 ? -2.106 0.396 5.442 1.00 95.38 110 LEU A O 1
ATOM 871 N N . PHE A 1 111 ? -1.543 -0.911 3.701 1.00 96.06 111 PHE A N 1
ATOM 872 C CA . PHE A 1 111 ? -2.908 -1.372 3.458 1.00 96.06 111 PHE A CA 1
ATOM 873 C C . PHE A 1 111 ? -3.468 -2.160 4.639 1.00 96.06 111 PHE A C 1
ATOM 875 O O . PHE A 1 111 ? -4.666 -2.073 4.895 1.00 96.06 111 PHE A O 1
ATOM 882 N N . THR A 1 112 ? -2.624 -2.841 5.415 1.00 95.94 112 THR A N 1
ATOM 883 C CA . THR A 1 112 ? -3.032 -3.498 6.662 1.00 95.94 112 THR A CA 1
ATOM 884 C C . THR A 1 112 ? -3.562 -2.480 7.668 1.00 95.94 112 THR A C 1
ATOM 886 O O . THR A 1 112 ? -4.688 -2.619 8.148 1.00 95.94 112 THR A O 1
ATOM 889 N N . VAL A 1 113 ? -2.801 -1.414 7.944 1.00 95.75 113 VAL A N 1
ATOM 890 C CA . VAL A 1 113 ? -3.217 -0.369 8.895 1.00 95.75 113 VAL A CA 1
ATOM 891 C C . VAL A 1 113 ? -4.446 0.388 8.378 1.00 95.75 113 VAL A C 1
ATOM 893 O O . VAL A 1 113 ? -5.373 0.652 9.145 1.00 95.75 113 VAL A O 1
ATOM 896 N N . VAL A 1 114 ? -4.502 0.696 7.077 1.00 96.38 114 VAL A N 1
ATOM 897 C CA . VAL A 1 114 ? -5.652 1.360 6.435 1.00 96.38 114 VAL A CA 1
ATOM 898 C C . VAL A 1 114 ? -6.916 0.511 6.549 1.00 96.38 114 VAL A C 1
ATOM 900 O O . VAL A 1 114 ? -7.950 1.007 6.999 1.00 96.38 114 VAL A O 1
ATOM 903 N N . CYS A 1 115 ? -6.847 -0.766 6.168 1.00 96.06 115 CYS A N 1
ATOM 904 C CA . CYS A 1 115 ? -7.986 -1.680 6.208 1.00 96.06 115 CYS A CA 1
ATOM 905 C C . CYS A 1 115 ? -8.474 -1.893 7.642 1.00 96.06 115 CYS A C 1
ATOM 907 O O . CYS A 1 115 ? -9.678 -1.826 7.888 1.00 96.06 115 CYS A O 1
ATOM 909 N N . PHE A 1 116 ? -7.554 -2.065 8.596 1.00 95.38 116 PHE A N 1
ATOM 910 C CA . PHE A 1 116 ? -7.900 -2.168 10.010 1.00 95.38 116 PHE A CA 1
ATOM 911 C C . PHE A 1 116 ? -8.585 -0.896 10.524 1.00 95.38 116 PHE A C 1
ATOM 913 O O . PHE A 1 116 ? -9.653 -0.972 11.130 1.00 95.38 116 PHE A O 1
ATOM 920 N N . TYR A 1 117 ? -8.037 0.284 10.218 1.00 95.06 117 TYR A N 1
ATOM 921 C CA . TYR A 1 117 ? -8.648 1.562 10.584 1.00 95.06 117 TYR A CA 1
ATOM 922 C C . TYR A 1 117 ? -10.063 1.711 10.007 1.00 95.06 117 TYR A C 1
ATOM 924 O O . TYR A 1 117 ? -10.987 2.119 10.715 1.00 95.06 117 TYR A O 1
ATOM 932 N N . LEU A 1 118 ? -10.261 1.375 8.730 1.00 93.81 118 LEU A N 1
ATOM 933 C CA . LEU A 1 118 ? -11.565 1.451 8.067 1.00 93.81 118 LEU A CA 1
ATOM 934 C C . LEU A 1 118 ? -12.578 0.463 8.656 1.00 93.81 118 LEU A C 1
ATOM 936 O O . LEU A 1 118 ? -13.732 0.843 8.861 1.00 93.81 118 LEU A O 1
ATOM 940 N N . ALA A 1 119 ? -12.151 -0.765 8.961 1.00 92.25 119 ALA A N 1
ATOM 941 C CA . ALA A 1 119 ? -12.990 -1.776 9.600 1.00 92.25 119 ALA A CA 1
ATOM 942 C C . ALA A 1 119 ? -13.406 -1.338 11.014 1.00 92.25 119 ALA A C 1
ATOM 944 O O . ALA A 1 119 ? -14.599 -1.306 11.320 1.00 92.25 119 ALA A O 1
ATOM 945 N N . TYR A 1 120 ? -12.441 -0.904 11.830 1.00 92.00 120 TYR A N 1
ATOM 946 C CA . TYR A 1 120 ? -12.668 -0.446 13.201 1.00 92.00 120 TYR A CA 1
ATOM 947 C C . TYR A 1 120 ? -13.596 0.775 13.251 1.00 92.00 120 TYR A C 1
ATOM 949 O O . TYR A 1 120 ? -14.605 0.799 13.952 1.00 92.00 120 TYR A O 1
ATOM 957 N N . THR A 1 121 ? -13.315 1.795 12.440 1.00 90.06 121 THR A N 1
ATOM 958 C CA . THR A 1 121 ? -14.173 2.987 12.378 1.00 90.06 121 THR A CA 1
ATOM 959 C C . THR A 1 121 ? -15.546 2.707 11.768 1.00 90.06 121 THR A C 1
ATOM 961 O O . THR A 1 121 ? -16.524 3.349 12.150 1.00 90.06 121 THR A O 1
ATOM 964 N N . GLY A 1 122 ? -15.655 1.757 10.837 1.00 85.50 122 GLY A N 1
ATOM 965 C CA . GLY A 1 122 ? -16.937 1.324 10.277 1.00 85.50 122 GLY A CA 1
ATOM 966 C C . GLY A 1 122 ? -17.885 0.794 11.346 1.00 85.50 122 GLY A C 1
ATOM 967 O O . GLY A 1 122 ? -19.080 1.079 11.299 1.00 85.50 122 GLY A O 1
ATOM 968 N N . GLU A 1 123 ? -17.341 0.104 12.343 1.00 83.75 123 GLU A N 1
ATOM 969 C CA . GLU A 1 123 ? -18.085 -0.379 13.501 1.00 83.75 123 GLU A CA 1
ATOM 970 C C . GLU A 1 123 ? -18.465 0.753 14.458 1.00 83.75 123 GLU A C 1
ATOM 972 O O . GLU A 1 123 ? -19.650 0.928 14.746 1.00 83.75 123 GLU A O 1
ATOM 977 N N . VAL A 1 124 ? -17.491 1.570 14.879 1.00 84.12 124 VAL A N 1
ATOM 978 C CA . VAL A 1 124 ? -17.709 2.688 15.818 1.00 84.12 124 VAL A CA 1
ATOM 979 C C . VAL A 1 124 ? -18.797 3.641 15.315 1.00 84.12 124 VAL A C 1
ATOM 981 O O . VAL A 1 124 ? -19.686 4.033 16.068 1.00 84.12 124 VAL A O 1
ATOM 984 N N . TYR A 1 125 ? -18.773 3.973 14.021 1.00 83.94 125 TYR A N 1
ATOM 985 C CA . TYR A 1 125 ? -19.746 4.878 13.403 1.00 83.94 125 TYR A CA 1
ATOM 986 C C . TYR A 1 125 ? -20.954 4.158 12.773 1.00 83.94 125 TYR A C 1
ATOM 988 O O . TYR A 1 125 ? -21.784 4.811 12.142 1.00 83.94 125 TYR A O 1
ATOM 996 N N . LYS A 1 126 ? -21.073 2.827 12.917 1.00 80.88 126 LYS A N 1
ATOM 997 C CA . LYS A 1 126 ? -22.136 1.981 12.329 1.00 80.88 126 LYS A CA 1
ATOM 998 C C . LYS A 1 126 ? -22.324 2.156 10.808 1.00 80.88 126 LYS A C 1
ATOM 1000 O O . LYS A 1 126 ? -23.429 2.018 10.281 1.00 80.88 126 LYS A O 1
ATOM 1005 N N . GLN A 1 127 ? -21.245 2.432 10.076 1.00 78.81 127 GLN A N 1
ATOM 1006 C CA . GLN A 1 127 ? -21.262 2.690 8.633 1.00 78.81 127 GLN A CA 1
ATOM 1007 C C . GLN A 1 127 ? -20.937 1.427 7.828 1.00 78.81 127 GLN A C 1
ATOM 1009 O O . GLN A 1 127 ? -19.776 1.115 7.563 1.00 78.81 127 GLN A O 1
ATOM 1014 N N . ARG A 1 128 ? -21.982 0.734 7.359 1.00 69.00 128 ARG A N 1
ATOM 1015 C CA . ARG A 1 128 ? -21.855 -0.526 6.598 1.00 69.00 128 ARG A CA 1
ATOM 1016 C C . ARG A 1 128 ? -21.098 -0.385 5.269 1.00 69.00 128 ARG A C 1
ATOM 1018 O O . ARG A 1 128 ? -20.447 -1.330 4.842 1.00 69.00 128 ARG A O 1
ATOM 1025 N N . PHE A 1 129 ? -21.126 0.792 4.640 1.00 75.88 129 PHE A N 1
ATOM 1026 C CA . PHE A 1 129 ? -20.464 1.026 3.349 1.00 75.88 129 PHE A CA 1
ATOM 1027 C C . PHE A 1 129 ? -18.926 1.019 3.440 1.00 75.88 129 PHE A C 1
ATOM 1029 O O . PHE A 1 129 ? -18.249 0.861 2.427 1.00 75.88 129 PHE A O 1
ATOM 1036 N N . ARG A 1 130 ? -18.343 1.120 4.646 1.00 83.50 130 ARG A N 1
ATOM 1037 C CA . ARG A 1 130 ? -16.879 1.088 4.811 1.00 83.50 130 ARG A CA 1
ATOM 1038 C C . ARG A 1 130 ? -16.255 -0.257 4.462 1.00 83.50 130 ARG A C 1
ATOM 1040 O O . ARG A 1 130 ? -15.078 -0.285 4.129 1.00 83.50 130 ARG A O 1
ATOM 1047 N N . VAL A 1 131 ? -17.033 -1.339 4.446 1.00 85.75 131 VAL A N 1
ATOM 1048 C CA . VAL A 1 131 ? -16.553 -2.647 3.974 1.00 85.75 131 VAL A CA 1
ATOM 1049 C C . VAL A 1 131 ? -16.105 -2.568 2.515 1.00 85.75 131 VAL A C 1
ATOM 1051 O O . VAL A 1 131 ? -15.085 -3.148 2.172 1.00 85.75 131 VAL A O 1
ATOM 1054 N N . LEU A 1 132 ? -16.780 -1.781 1.671 1.00 89.88 132 LEU A N 1
ATOM 1055 C CA . LEU A 1 132 ? -16.348 -1.587 0.283 1.00 89.88 132 LEU A CA 1
ATOM 1056 C C . LEU A 1 132 ? -15.010 -0.846 0.196 1.00 89.88 132 LEU A C 1
ATOM 1058 O O . LEU A 1 132 ? -14.190 -1.175 -0.653 1.00 89.88 132 LEU A O 1
ATOM 1062 N N . LEU A 1 133 ? -14.753 0.104 1.101 1.00 92.94 133 LEU A N 1
ATOM 1063 C CA . LEU A 1 133 ? -13.450 0.772 1.186 1.00 92.94 133 LEU A CA 1
ATOM 1064 C C . LEU A 1 133 ? -12.354 -0.182 1.675 1.00 92.94 133 LEU A C 1
ATOM 1066 O O . LEU A 1 133 ? -11.227 -0.099 1.198 1.00 92.94 133 LEU A O 1
ATOM 1070 N N . VAL A 1 134 ? -12.680 -1.105 2.586 1.00 93.44 134 VAL A N 1
ATOM 1071 C CA . VAL A 1 134 ? -11.756 -2.175 2.988 1.00 93.44 134 VAL A CA 1
ATOM 1072 C C . VAL A 1 134 ? -11.442 -3.069 1.788 1.00 93.44 134 VAL A C 1
ATOM 1074 O O . VAL A 1 134 ? -10.273 -3.306 1.512 1.00 93.44 134 VAL A O 1
ATOM 1077 N N . LEU A 1 135 ? -12.450 -3.506 1.025 1.00 93.94 135 LEU A N 1
ATOM 1078 C CA . LEU A 1 135 ? -12.243 -4.312 -0.185 1.00 93.94 135 LEU A CA 1
ATOM 1079 C C . LEU A 1 135 ? -11.428 -3.566 -1.249 1.00 93.94 135 LEU A C 1
ATOM 1081 O O . LEU A 1 135 ? -10.562 -4.167 -1.877 1.00 93.94 135 LEU A O 1
ATOM 1085 N N . ALA A 1 136 ? -11.645 -2.259 -1.415 1.00 94.50 136 ALA A N 1
ATOM 1086 C CA . ALA A 1 136 ? -10.808 -1.429 -2.276 1.00 94.50 136 ALA A CA 1
ATOM 1087 C C . ALA A 1 136 ? -9.352 -1.393 -1.779 1.00 94.50 136 ALA A C 1
ATOM 1089 O O . ALA A 1 136 ? -8.430 -1.521 -2.578 1.00 94.50 136 ALA A O 1
ATOM 1090 N N . GLY A 1 137 ? -9.135 -1.296 -0.464 1.00 94.50 137 GLY A N 1
ATOM 1091 C CA . GLY A 1 137 ? -7.809 -1.411 0.147 1.00 94.50 137 GLY A CA 1
ATOM 1092 C C . GLY A 1 137 ? -7.146 -2.769 -0.102 1.00 94.50 137 GLY A C 1
ATOM 1093 O O . GLY A 1 137 ? -5.961 -2.809 -0.421 1.0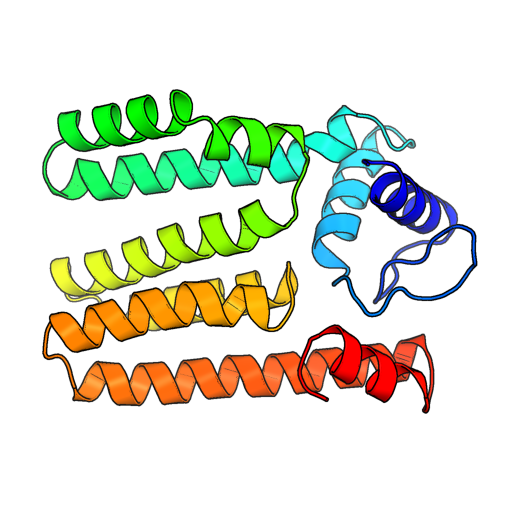0 94.50 137 GLY A O 1
ATOM 1094 N N . LEU A 1 138 ? -7.906 -3.869 -0.034 1.00 95.31 138 LEU A N 1
ATOM 1095 C CA . LEU A 1 138 ? -7.425 -5.216 -0.370 1.00 95.31 138 LEU A CA 1
ATOM 1096 C C . LEU A 1 138 ? -7.025 -5.335 -1.844 1.00 95.31 138 LEU A C 1
ATOM 1098 O O . LEU A 1 138 ? -5.966 -5.876 -2.150 1.00 95.31 138 LEU A O 1
ATOM 1102 N N . ALA A 1 139 ? -7.855 -4.813 -2.750 1.00 94.62 139 ALA A N 1
ATOM 1103 C CA . ALA A 1 139 ? -7.576 -4.813 -4.183 1.00 94.62 139 ALA A CA 1
ATOM 1104 C C . ALA A 1 139 ? -6.330 -3.977 -4.516 1.00 94.62 139 ALA A C 1
ATOM 1106 O O . ALA A 1 139 ? -5.505 -4.393 -5.325 1.00 94.62 139 ALA A O 1
ATOM 1107 N N . LEU A 1 140 ? -6.151 -2.830 -3.853 1.00 94.38 140 LEU A N 1
ATOM 1108 C CA . LEU A 1 140 ? -4.930 -2.035 -3.975 1.00 94.38 140 LEU A CA 1
ATOM 1109 C C . LEU A 1 140 ? -3.719 -2.792 -3.420 1.00 94.38 140 LEU A C 1
ATOM 1111 O O . LEU A 1 140 ? -2.702 -2.869 -4.099 1.00 94.38 140 LEU A O 1
ATOM 1115 N N . GLY A 1 141 ? -3.829 -3.423 -2.248 1.00 93.25 141 GLY A N 1
ATOM 1116 C CA . GLY A 1 141 ? -2.775 -4.286 -1.709 1.00 93.25 141 GLY A CA 1
ATOM 1117 C C . GLY A 1 141 ? -2.349 -5.371 -2.697 1.00 93.25 141 GLY A C 1
ATOM 1118 O O . GLY A 1 141 ? -1.154 -5.527 -2.958 1.00 93.25 141 GLY A O 1
ATOM 1119 N N . PHE A 1 142 ? -3.324 -6.031 -3.330 1.00 93.00 142 PHE A N 1
ATOM 1120 C CA . PHE A 1 142 ? -3.073 -6.984 -4.408 1.00 93.00 142 PHE A CA 1
ATOM 1121 C C . PHE A 1 142 ? -2.328 -6.349 -5.589 1.00 93.00 142 PHE A C 1
ATOM 1123 O O . PHE A 1 142 ? -1.354 -6.901 -6.089 1.00 93.00 142 PHE A O 1
ATOM 1130 N N . ALA A 1 143 ? -2.752 -5.166 -6.026 1.00 91.81 143 ALA A N 1
ATOM 1131 C CA . ALA A 1 143 ? -2.161 -4.495 -7.177 1.00 91.81 143 ALA A CA 1
ATOM 1132 C C . ALA A 1 143 ? -0.691 -4.081 -6.957 1.00 91.81 143 ALA A C 1
ATOM 1134 O O . ALA A 1 143 ? 0.068 -4.014 -7.919 1.00 91.81 143 ALA A O 1
ATOM 1135 N N . PHE A 1 144 ? -0.278 -3.808 -5.713 1.00 90.94 144 PHE A N 1
ATOM 1136 C CA . PHE A 1 144 ? 1.100 -3.417 -5.382 1.00 90.94 144 PHE A CA 1
ATOM 1137 C C . PHE A 1 144 ? 2.044 -4.590 -5.102 1.00 90.94 144 PHE A C 1
ATOM 1139 O O . PHE A 1 144 ? 3.254 -4.449 -5.296 1.00 90.94 144 PHE A O 1
ATOM 1146 N N . ARG A 1 145 ? 1.529 -5.705 -4.568 1.00 89.44 145 ARG A N 1
ATOM 1147 C CA . ARG A 1 145 ? 2.373 -6.811 -4.083 1.00 89.44 145 ARG A CA 1
ATOM 1148 C C . ARG A 1 145 ? 1.759 -8.199 -4.292 1.00 89.44 145 ARG A C 1
ATOM 1150 O O . ARG A 1 145 ? 2.062 -9.126 -3.545 1.00 89.44 145 ARG A O 1
ATOM 1157 N N . GLY A 1 146 ? 0.885 -8.334 -5.285 1.00 89.69 146 GLY A N 1
ATOM 1158 C CA . GLY A 1 146 ? 0.235 -9.594 -5.634 1.00 89.69 146 GLY A CA 1
ATOM 1159 C C . GLY A 1 146 ? -0.588 -10.191 -4.480 1.00 89.69 146 GLY A C 1
ATOM 1160 O O . GLY A 1 146 ? -1.040 -9.466 -3.589 1.00 89.69 146 GLY A O 1
ATOM 1161 N N . PRO A 1 147 ? -0.767 -11.522 -4.437 1.00 90.00 147 PRO A N 1
ATOM 1162 C CA . PRO A 1 147 ? -1.558 -12.204 -3.410 1.00 90.00 147 PRO A CA 1
ATOM 1163 C C . PRO A 1 147 ? -1.147 -11.847 -1.976 1.00 90.00 147 PRO A C 1
ATOM 1165 O O . PRO A 1 147 ? -2.008 -11.604 -1.128 1.00 90.00 147 PRO A O 1
ATOM 1168 N N . ILE A 1 148 ? 0.159 -11.738 -1.708 1.00 88.38 148 ILE A N 1
ATOM 1169 C CA . ILE A 1 148 ? 0.698 -11.428 -0.374 1.00 88.38 148 ILE A CA 1
ATOM 1170 C C . ILE A 1 148 ? 0.213 -10.054 0.109 1.00 88.38 148 ILE A C 1
ATOM 1172 O O . ILE A 1 148 ? -0.142 -9.893 1.280 1.00 88.38 148 ILE A O 1
ATOM 1176 N N . GLY A 1 149 ? 0.122 -9.080 -0.802 1.00 89.38 149 GLY A N 1
ATOM 1177 C CA . GLY A 1 149 ? -0.379 -7.741 -0.499 1.00 89.38 149 GLY A CA 1
ATOM 1178 C C . GLY A 1 149 ? -1.856 -7.684 -0.111 1.00 89.38 149 GLY A C 1
ATOM 1179 O O . GLY A 1 149 ? -2.266 -6.718 0.528 1.00 89.38 149 GLY A O 1
ATOM 1180 N N . LEU A 1 150 ? -2.641 -8.716 -0.431 1.00 93.81 150 LEU A N 1
ATOM 1181 C CA . LEU A 1 150 ? -4.033 -8.860 0.001 1.00 93.81 150 LEU A CA 1
ATOM 1182 C C . LEU A 1 150 ? -4.160 -9.717 1.262 1.00 93.81 150 LEU A C 1
ATOM 1184 O O . LEU A 1 150 ? -4.904 -9.356 2.176 1.00 93.81 150 LEU A O 1
ATOM 1188 N N . ILE A 1 151 ? -3.443 -10.844 1.319 1.00 94.00 151 ILE A N 1
ATOM 1189 C CA . ILE A 1 151 ? -3.572 -11.842 2.392 1.00 94.00 151 ILE A CA 1
ATOM 1190 C C . ILE A 1 151 ? -3.241 -11.234 3.759 1.00 94.00 151 ILE A C 1
ATOM 1192 O O . ILE A 1 151 ? -3.981 -11.471 4.716 1.00 94.00 151 ILE A O 1
ATOM 1196 N N . GLY A 1 152 ? -2.184 -10.420 3.858 1.00 93.06 152 GLY A N 1
ATOM 1197 C CA . GLY A 1 152 ? -1.803 -9.753 5.109 1.00 93.06 152 GLY A CA 1
ATOM 1198 C C . GLY A 1 152 ? -2.927 -8.871 5.678 1.00 93.06 152 GLY A C 1
ATOM 1199 O O . GLY A 1 152 ? -3.454 -9.175 6.754 1.00 93.06 152 GLY A O 1
ATOM 1200 N N . PRO A 1 153 ? -3.367 -7.829 4.946 1.00 95.00 153 PRO A N 1
ATOM 1201 C CA . PRO A 1 153 ? -4.475 -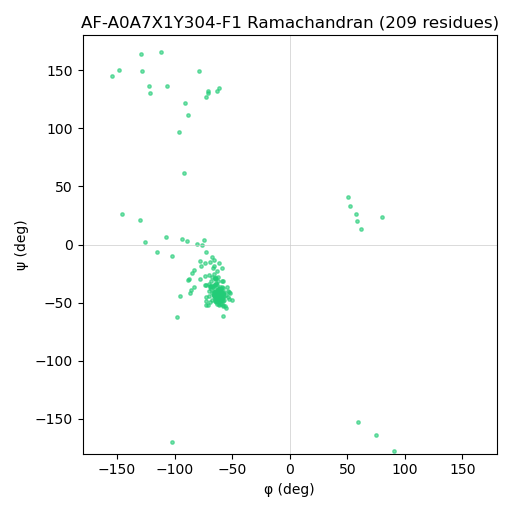6.976 5.372 1.00 95.00 153 PRO A CA 1
ATOM 1202 C C . PRO A 1 153 ? -5.781 -7.741 5.632 1.00 95.00 153 PRO A C 1
ATOM 1204 O O . PRO A 1 153 ? -6.470 -7.468 6.618 1.00 95.00 153 PRO A O 1
ATOM 1207 N N . ALA A 1 154 ? -6.122 -8.720 4.784 1.00 95.56 154 ALA A N 1
ATOM 1208 C CA . ALA A 1 154 ? -7.334 -9.520 4.942 1.00 95.56 154 ALA A CA 1
ATOM 1209 C C . ALA A 1 154 ? -7.308 -10.347 6.234 1.00 95.56 154 ALA A C 1
ATOM 1211 O O . ALA A 1 154 ? -8.308 -10.393 6.948 1.00 95.56 154 ALA A O 1
ATOM 1212 N N . SER A 1 155 ? -6.162 -10.941 6.573 1.00 95.38 155 SER A N 1
ATOM 1213 C CA . SER A 1 155 ? -5.992 -11.731 7.797 1.00 95.38 155 SER A CA 1
ATOM 1214 C C . SER A 1 155 ? -6.195 -10.883 9.051 1.00 95.38 155 SER A C 1
ATOM 1216 O O . SER A 1 155 ? -6.880 -11.309 9.977 1.00 95.38 155 SER A O 1
ATOM 1218 N N . VAL A 1 156 ? -5.671 -9.653 9.068 1.00 96.19 156 VAL A N 1
ATOM 1219 C CA . VAL A 1 156 ? -5.836 -8.729 10.202 1.00 96.19 156 VAL A CA 1
ATOM 1220 C C . VAL A 1 156 ? -7.295 -8.306 10.378 1.00 96.19 156 VAL A C 1
ATOM 1222 O O . VA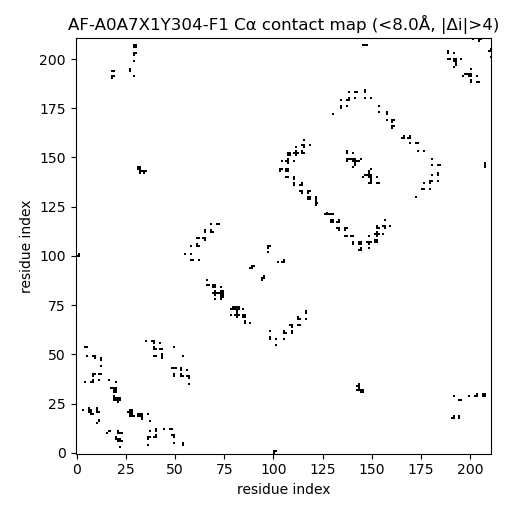L A 1 156 ? -7.810 -8.319 11.496 1.00 96.19 156 VAL A O 1
ATOM 1225 N N . VAL A 1 157 ? -7.997 -7.977 9.290 1.00 95.38 157 VAL A N 1
ATOM 1226 C CA . VAL A 1 157 ? -9.424 -7.615 9.357 1.00 95.38 157 VAL A CA 1
ATOM 1227 C C . VAL A 1 157 ? -10.298 -8.819 9.730 1.00 95.38 157 VAL A C 1
ATOM 1229 O O . VAL A 1 157 ? -11.231 -8.683 10.521 1.00 95.38 157 VAL A O 1
ATOM 1232 N N . ALA A 1 158 ? -9.990 -10.012 9.220 1.00 94.88 158 ALA A N 1
ATOM 1233 C CA . ALA A 1 158 ? -10.686 -11.236 9.604 1.00 94.88 158 ALA A CA 1
ATOM 1234 C C . ALA A 1 158 ? -10.477 -11.555 11.093 1.00 94.88 158 ALA A C 1
ATOM 1236 O O . ALA A 1 158 ? -11.444 -11.824 11.806 1.00 94.88 158 ALA A O 1
ATOM 1237 N N . ALA A 1 159 ? -9.241 -11.448 11.593 1.00 95.88 159 ALA A N 1
ATOM 1238 C CA . ALA A 1 159 ? -8.933 -11.611 13.012 1.00 95.88 159 ALA A CA 1
ATOM 1239 C C . ALA A 1 159 ? -9.693 -10.595 13.874 1.00 95.88 159 ALA A C 1
ATOM 1241 O O . ALA A 1 159 ? -10.243 -10.961 14.911 1.00 95.88 159 ALA A O 1
ATOM 1242 N N . TYR A 1 160 ? -9.801 -9.344 13.417 1.00 94.25 160 TYR A N 1
ATOM 1243 C CA . TYR A 1 160 ? -10.620 -8.334 14.078 1.00 94.25 160 TYR A CA 1
ATOM 1244 C C . TYR A 1 160 ? -12.092 -8.762 14.185 1.00 94.25 160 TYR A C 1
ATOM 1246 O O . TYR A 1 160 ? -12.633 -8.805 15.287 1.00 94.25 160 TYR A O 1
ATOM 1254 N N . TYR A 1 161 ? -12.739 -9.152 13.080 1.00 92.69 161 TYR A N 1
ATOM 1255 C CA . TYR A 1 161 ? -14.142 -9.589 13.123 1.00 92.69 161 TYR A CA 1
ATOM 1256 C C . TYR A 1 161 ? -14.357 -10.858 13.957 1.00 92.69 161 TYR A C 1
ATOM 1258 O O . TYR A 1 161 ? -15.396 -10.989 14.612 1.00 92.69 161 TYR A O 1
ATOM 1266 N N . PHE A 1 162 ? -13.384 -11.771 13.957 1.00 94.69 162 PHE A N 1
ATOM 1267 C CA . PHE A 1 162 ? -13.387 -12.963 14.799 1.00 94.69 162 PHE A CA 1
ATOM 1268 C C . PHE A 1 162 ? -13.349 -12.596 16.291 1.00 94.69 162 PHE A C 1
ATOM 1270 O O . PHE A 1 162 ? -14.215 -13.027 17.053 1.00 94.69 162 PHE A O 1
ATOM 1277 N N . LEU A 1 163 ? -12.405 -11.742 16.702 1.00 94.31 163 LEU A N 1
ATOM 1278 C CA . LEU A 1 163 ? -12.254 -11.298 18.092 1.00 94.31 163 LEU A CA 1
ATOM 1279 C C . LEU A 1 163 ? -13.439 -10.445 18.567 1.00 94.31 163 LEU A C 1
ATOM 1281 O O . LEU A 1 163 ? -13.891 -10.599 19.702 1.00 94.31 163 LEU A O 1
ATOM 1285 N N . SER A 1 164 ? -14.011 -9.625 17.684 1.00 90.62 164 SER A N 1
ATOM 1286 C CA . SER A 1 164 ? -15.230 -8.848 17.948 1.00 90.62 164 SER A CA 1
ATOM 1287 C C . SER A 1 164 ? -16.514 -9.697 17.942 1.00 90.62 164 SER A C 1
ATOM 1289 O O . SER A 1 164 ? -17.610 -9.155 18.083 1.00 90.62 164 SER A O 1
ATOM 1291 N N . LYS A 1 165 ? -16.414 -11.030 17.789 1.00 92.06 165 LYS A N 1
ATOM 1292 C CA . LYS A 1 165 ? -17.535 -11.995 17.760 1.00 92.06 165 LYS A CA 1
ATOM 1293 C C . LYS A 1 165 ? -18.574 -11.714 16.663 1.00 92.06 165 LYS A C 1
ATOM 1295 O O . LYS A 1 165 ? -19.738 -12.106 16.777 1.00 92.06 165 LYS A O 1
ATOM 1300 N N . GLN A 1 166 ? -18.172 -11.065 15.572 1.00 88.69 166 GLN A N 1
ATOM 1301 C CA . GLN A 1 166 ? -19.053 -10.706 14.459 1.00 88.69 166 GLN A CA 1
ATOM 1302 C C . GLN A 1 166 ? -19.063 -11.780 13.369 1.00 88.69 166 GLN A C 1
ATOM 1304 O O . GLN A 1 166 ? -18.738 -11.527 12.211 1.00 88.69 166 GLN A O 1
ATOM 1309 N N . TRP A 1 167 ? -19.492 -12.989 13.720 1.00 91.62 167 TRP A N 1
ATOM 1310 C CA . TRP A 1 167 ? -19.429 -14.169 12.846 1.00 91.62 167 TRP A CA 1
ATOM 1311 C C . TRP A 1 167 ? -20.068 -13.973 11.466 1.00 91.62 167 TRP A C 1
ATOM 1313 O O . TRP A 1 167 ? -19.515 -14.402 10.458 1.00 91.62 167 TRP A O 1
ATOM 1323 N N . ARG A 1 168 ? -21.212 -13.279 11.398 1.00 90.12 168 ARG A N 1
ATOM 1324 C CA . ARG A 1 168 ? -21.883 -12.988 10.118 1.00 90.12 168 ARG A CA 1
ATOM 1325 C C . ARG A 1 168 ? -21.033 -12.089 9.220 1.00 90.12 168 ARG A C 1
ATOM 1327 O O . ARG A 1 168 ? -20.897 -12.376 8.036 1.00 90.12 168 ARG A O 1
ATOM 1334 N N . MET A 1 169 ? -20.456 -11.025 9.783 1.00 88.81 169 MET A N 1
ATOM 1335 C CA . MET A 1 169 ? -19.584 -10.119 9.031 1.00 88.81 169 MET A CA 1
ATOM 1336 C C . MET A 1 169 ? -18.271 -10.790 8.654 1.00 88.81 169 MET A C 1
ATOM 1338 O O . MET A 1 169 ? -17.812 -10.578 7.541 1.00 88.81 169 MET A O 1
ATOM 1342 N N . LEU A 1 170 ? -17.718 -11.637 9.525 1.00 92.50 170 LEU A N 1
ATOM 1343 C CA . LEU A 1 170 ? -16.529 -12.433 9.234 1.00 92.50 170 LEU A CA 1
ATOM 1344 C C . LEU A 1 170 ? -16.732 -13.297 7.985 1.00 92.50 170 LEU A C 1
ATOM 1346 O O . LEU A 1 170 ? -15.941 -13.206 7.054 1.00 92.50 170 LEU A O 1
ATOM 1350 N N . VAL A 1 171 ? -17.813 -14.084 7.928 1.00 93.62 171 VAL A N 1
ATOM 1351 C CA . VAL A 1 171 ? -18.091 -14.963 6.778 1.00 93.62 171 VAL A CA 1
ATOM 1352 C C . VAL A 1 171 ? -18.284 -14.150 5.498 1.00 93.62 171 VAL A C 1
ATOM 1354 O O . VAL A 1 171 ? -17.665 -14.457 4.482 1.00 93.62 171 VAL A O 1
ATOM 1357 N N . VAL A 1 172 ? -19.090 -13.084 5.545 1.00 93.25 172 VAL A N 1
ATOM 1358 C CA . VAL A 1 172 ? -19.308 -12.208 4.380 1.00 93.25 172 VAL A CA 1
ATOM 1359 C C . VAL A 1 172 ? -17.997 -11.569 3.924 1.00 93.25 172 VAL A C 1
ATOM 1361 O O . VAL A 1 172 ? -17.700 -11.559 2.733 1.00 93.25 172 VAL A O 1
ATOM 1364 N N . PHE A 1 173 ? -17.190 -11.070 4.859 1.00 93.94 173 PHE A N 1
ATOM 1365 C CA . PHE A 1 173 ? -15.901 -10.463 4.559 1.00 93.94 173 PHE A CA 1
ATOM 1366 C C . PHE A 1 173 ? -14.932 -11.468 3.934 1.00 93.94 173 PHE A C 1
ATOM 1368 O O . PHE A 1 173 ? -14.347 -11.158 2.904 1.00 93.94 173 PHE A O 1
ATOM 1375 N N . CYS A 1 174 ? -14.794 -12.671 4.496 1.00 93.75 174 CYS A N 1
ATOM 1376 C CA . CYS A 1 174 ? -13.927 -13.713 3.947 1.00 93.75 174 CYS A CA 1
ATOM 1377 C C . CYS A 1 174 ? -14.351 -14.129 2.532 1.00 93.75 174 CYS A C 1
ATOM 1379 O O . CYS A 1 174 ? -13.490 -14.284 1.669 1.00 93.75 174 CYS A O 1
ATOM 1381 N N . LEU A 1 175 ? -15.657 -14.251 2.265 1.00 95.00 175 LEU A N 1
ATOM 1382 C CA . LEU A 1 175 ? -16.165 -14.546 0.922 1.00 95.00 175 LEU A CA 1
ATOM 1383 C C . LEU A 1 175 ? -15.842 -13.420 -0.069 1.00 95.00 175 LEU A C 1
ATOM 1385 O O . LEU A 1 175 ? -15.359 -13.686 -1.167 1.00 95.00 175 LEU A O 1
ATOM 1389 N N . LEU A 1 176 ? -16.063 -12.161 0.320 1.00 94.50 176 LEU A N 1
ATOM 1390 C CA . LEU A 1 176 ? -15.767 -11.008 -0.533 1.00 94.50 176 LEU A CA 1
ATOM 1391 C C . LEU A 1 176 ? -14.260 -10.829 -0.756 1.00 94.50 176 LEU A C 1
ATOM 1393 O O . LEU A 1 176 ? -13.840 -10.584 -1.881 1.00 94.50 176 LEU A O 1
ATOM 1397 N N . ALA A 1 177 ? -13.439 -10.994 0.281 1.00 93.62 177 ALA A N 1
ATOM 1398 C CA . ALA A 1 177 ? -11.984 -10.948 0.176 1.00 93.62 177 ALA A CA 1
ATOM 1399 C C . ALA A 1 177 ? -11.451 -12.084 -0.711 1.00 93.62 177 ALA A C 1
ATOM 1401 O O . ALA A 1 177 ? -10.584 -11.845 -1.549 1.00 93.62 177 ALA A O 1
ATOM 1402 N N . GLY A 1 178 ? -12.013 -13.292 -0.587 1.00 94.12 178 GLY A N 1
ATOM 1403 C CA . GLY A 1 178 ? -11.715 -14.420 -1.469 1.00 94.12 178 GLY A CA 1
ATOM 1404 C C . GLY A 1 178 ? -12.089 -14.141 -2.926 1.00 94.12 178 GLY A C 1
ATOM 1405 O O . GLY A 1 178 ? -11.319 -14.463 -3.825 1.00 94.12 178 GLY A O 1
ATOM 1406 N N . LEU A 1 179 ? -13.217 -13.466 -3.170 1.00 95.31 179 LEU A N 1
ATOM 1407 C CA . LEU A 1 179 ? -13.615 -13.032 -4.511 1.00 95.31 179 LEU A CA 1
ATOM 1408 C C . LEU A 1 179 ? -12.653 -11.977 -5.076 1.00 95.31 179 LEU A C 1
ATOM 1410 O O . LEU A 1 179 ? -12.252 -12.085 -6.233 1.00 95.31 179 LEU A O 1
ATOM 1414 N N . VAL A 1 180 ? -12.231 -10.990 -4.278 1.00 94.75 180 VAL A N 1
ATOM 1415 C CA . VAL A 1 180 ? -11.212 -10.004 -4.693 1.00 94.75 180 VAL A CA 1
ATOM 1416 C C . VAL A 1 180 ? -9.885 -10.695 -5.017 1.00 94.75 180 VAL A C 1
ATOM 1418 O O . VAL A 1 180 ? -9.255 -10.371 -6.018 1.00 94.75 180 VAL A O 1
ATOM 1421 N N . LEU A 1 181 ? -9.478 -11.686 -4.222 1.00 92.94 181 LEU A N 1
ATOM 1422 C CA . LEU A 1 181 ? -8.265 -12.455 -4.487 1.00 92.94 181 LEU A CA 1
ATOM 1423 C C . LEU A 1 181 ? -8.377 -13.267 -5.784 1.00 92.94 181 LEU A C 1
ATOM 1425 O O . LEU A 1 181 ? -7.491 -13.186 -6.629 1.00 92.94 181 LEU A O 1
ATOM 1429 N N . ALA A 1 182 ? -9.471 -14.006 -5.973 1.00 92.25 182 ALA A N 1
ATOM 1430 C CA . ALA A 1 182 ? -9.693 -14.817 -7.169 1.00 92.25 182 ALA A CA 1
ATOM 1431 C C . ALA A 1 182 ? -9.757 -13.959 -8.442 1.00 92.25 182 ALA A C 1
ATOM 1433 O O . ALA A 1 182 ? -9.134 -14.289 -9.449 1.00 92.25 182 ALA A O 1
ATOM 1434 N N . THR A 1 183 ? -10.470 -12.830 -8.386 1.00 92.81 183 THR A N 1
ATOM 1435 C CA . THR A 1 183 ? -10.532 -11.868 -9.498 1.00 92.81 183 THR A CA 1
ATOM 1436 C C . THR A 1 183 ? -9.172 -11.230 -9.766 1.00 92.81 183 THR A C 1
ATOM 1438 O O . THR A 1 183 ? -8.772 -11.144 -10.924 1.00 92.81 183 THR A O 1
ATOM 1441 N N . GLY A 1 184 ? -8.422 -10.861 -8.725 1.00 90.12 184 GLY A N 1
ATOM 1442 C CA . GLY A 1 184 ? -7.055 -10.358 -8.851 1.00 90.12 184 GLY A CA 1
ATOM 1443 C C . GLY A 1 184 ? -6.124 -11.359 -9.535 1.00 90.12 184 GLY A C 1
ATOM 1444 O O . GLY A 1 184 ? -5.437 -10.998 -10.487 1.00 90.12 184 GLY A O 1
ATOM 1445 N N . ILE A 1 185 ? -6.145 -12.628 -9.113 1.00 88.75 185 ILE A N 1
ATOM 1446 C CA . ILE A 1 185 ? -5.347 -13.702 -9.725 1.00 88.75 185 ILE A CA 1
ATOM 1447 C C . ILE A 1 185 ? -5.752 -13.908 -11.187 1.00 88.75 185 ILE A C 1
ATOM 1449 O O . ILE A 1 185 ? -4.879 -13.999 -12.047 1.00 88.75 185 ILE A O 1
ATOM 1453 N N . ALA A 1 186 ? -7.051 -13.935 -11.495 1.00 88.12 186 ALA A N 1
ATOM 1454 C CA . ALA A 1 186 ? -7.531 -14.085 -12.866 1.00 88.12 186 ALA A CA 1
ATOM 1455 C C . ALA A 1 186 ? -7.064 -12.930 -13.768 1.00 88.12 186 ALA A C 1
ATOM 1457 O O . ALA A 1 186 ? -6.555 -13.173 -14.860 1.00 88.12 186 ALA A O 1
ATOM 1458 N N . VAL A 1 187 ? -7.168 -11.682 -13.296 1.00 88.75 187 VAL A N 1
ATOM 1459 C CA . VAL A 1 187 ? -6.695 -10.494 -14.026 1.00 88.75 187 VAL A CA 1
ATOM 1460 C C . VAL A 1 187 ? -5.180 -10.526 -14.214 1.00 88.75 187 VAL A C 1
ATOM 1462 O O . VAL A 1 187 ? -4.698 -10.232 -15.303 1.00 88.75 187 VAL A O 1
ATOM 1465 N N . LEU A 1 188 ? -4.427 -10.913 -13.185 1.00 86.12 188 LEU A N 1
ATOM 1466 C CA . LEU A 1 188 ? -2.970 -11.023 -13.243 1.00 86.12 188 LEU A CA 1
ATOM 1467 C C . LEU A 1 188 ? -2.523 -12.118 -14.226 1.00 86.12 188 LEU A C 1
ATOM 1469 O O . LEU A 1 188 ? -1.624 -11.892 -15.029 1.00 86.12 188 LEU A O 1
ATOM 1473 N N . THR A 1 189 ? -3.201 -13.266 -14.220 1.00 83.88 189 THR A N 1
ATOM 1474 C CA . THR A 1 189 ? -2.965 -14.380 -15.156 1.00 83.88 189 THR A CA 1
ATOM 1475 C C . THR A 1 189 ? -3.298 -13.968 -16.591 1.00 83.88 189 THR A C 1
ATOM 1477 O O . THR A 1 189 ? -2.539 -14.249 -17.515 1.00 83.88 189 THR A O 1
ATOM 1480 N N . TRP A 1 190 ? -4.402 -13.243 -16.785 1.00 84.50 190 TRP A N 1
ATOM 1481 C CA . TRP A 1 190 ? -4.786 -12.697 -18.086 1.00 84.50 190 TRP A CA 1
ATOM 1482 C C . TRP A 1 190 ? -3.776 -11.664 -18.600 1.00 84.50 190 TRP A C 1
ATOM 1484 O O . TRP A 1 190 ? -3.367 -11.711 -19.757 1.00 84.50 190 TRP A O 1
ATOM 1494 N N . ALA A 1 191 ? -3.319 -10.756 -17.736 1.00 83.31 191 ALA A N 1
ATOM 1495 C CA . ALA A 1 191 ? -2.274 -9.798 -18.078 1.00 83.31 191 ALA A CA 1
ATOM 1496 C C . ALA A 1 191 ? -0.955 -10.503 -18.435 1.00 83.31 191 ALA A C 1
ATOM 1498 O O . ALA A 1 191 ? -0.276 -10.092 -19.375 1.00 83.31 191 ALA A O 1
ATOM 1499 N N . ALA A 1 192 ? -0.608 -11.577 -17.715 1.00 82.00 192 ALA A N 1
ATOM 1500 C CA . ALA A 1 192 ? 0.577 -12.381 -17.993 1.00 82.00 192 ALA A CA 1
ATOM 1501 C C . ALA A 1 192 ? 0.480 -13.034 -19.377 1.00 82.00 192 ALA A C 1
ATOM 1503 O O . ALA A 1 192 ? 1.423 -12.968 -20.162 1.00 82.00 192 ALA A O 1
ATOM 1504 N N . TYR A 1 193 ? -0.690 -13.574 -19.714 1.00 81.44 193 TYR A N 1
ATOM 1505 C CA . TYR A 1 193 ? -0.946 -14.158 -21.025 1.00 81.44 193 TYR A CA 1
ATOM 1506 C C . TYR A 1 193 ? -0.763 -13.138 -22.159 1.00 81.44 193 TYR A C 1
ATOM 1508 O O . TYR A 1 193 ? -0.081 -13.420 -23.142 1.00 81.44 193 TYR A O 1
ATOM 1516 N N . LEU A 1 194 ? -1.300 -11.923 -21.995 1.00 81.81 194 LEU A N 1
ATOM 1517 C CA . LEU A 1 194 ? -1.174 -10.855 -22.993 1.00 81.81 194 LEU A CA 1
ATOM 1518 C C . LEU A 1 194 ? 0.271 -10.374 -23.196 1.00 81.81 194 LEU A C 1
ATOM 1520 O O . LEU A 1 194 ? 0.634 -10.002 -24.309 1.00 81.81 194 LEU A O 1
ATOM 1524 N N . GLN A 1 195 ? 1.081 -10.343 -22.135 1.00 78.38 195 GLN A N 1
ATOM 1525 C CA . GLN A 1 195 ? 2.456 -9.834 -22.187 1.00 78.38 195 GLN A CA 1
ATOM 1526 C C . GLN A 1 195 ? 3.474 -10.906 -22.620 1.00 78.38 195 GLN A C 1
ATOM 1528 O O . GLN A 1 195 ? 4.422 -10.577 -23.330 1.00 78.38 195 GLN A O 1
ATOM 1533 N N . GLY A 1 196 ? 3.320 -12.155 -22.165 1.00 69.12 196 GLY A N 1
ATOM 1534 C CA . GLY A 1 196 ? 4.356 -13.195 -22.246 1.00 69.12 196 GLY A CA 1
ATOM 1535 C C . GLY A 1 196 ? 3.944 -14.508 -22.926 1.00 69.12 196 GLY A C 1
ATOM 1536 O O . GLY A 1 196 ? 4.766 -15.420 -23.001 1.00 69.12 196 GLY A O 1
ATOM 1537 N N . GLY A 1 197 ? 2.712 -14.626 -23.436 1.00 78.25 197 GLY A N 1
ATOM 1538 C CA . GLY A 1 197 ? 2.224 -15.831 -24.126 1.00 78.25 197 GLY A CA 1
ATOM 1539 C C . GLY A 1 197 ? 1.891 -17.002 -23.188 1.00 78.25 197 GLY A C 1
ATOM 1540 O O . GLY A 1 197 ? 1.739 -16.812 -21.987 1.00 78.25 197 GLY A O 1
ATOM 1541 N N . ASP A 1 198 ? 1.761 -18.222 -23.727 1.00 72.44 198 ASP A N 1
ATOM 1542 C CA . ASP A 1 198 ? 1.215 -19.393 -23.007 1.00 72.44 198 ASP A CA 1
ATOM 1543 C C . ASP A 1 198 ? 2.045 -19.867 -21.793 1.00 72.44 198 ASP A C 1
ATOM 1545 O O . ASP A 1 198 ? 1.487 -20.418 -20.847 1.00 72.44 198 ASP A O 1
ATOM 1549 N N . ALA A 1 199 ? 3.367 -19.657 -21.791 1.00 72.88 199 ALA A N 1
ATOM 1550 C CA . ALA A 1 199 ? 4.261 -20.174 -20.743 1.00 72.88 199 ALA A CA 1
ATOM 1551 C C . ALA A 1 199 ? 4.395 -19.240 -19.523 1.00 72.88 199 ALA A C 1
ATOM 1553 O O . ALA A 1 199 ? 4.585 -19.697 -18.395 1.00 72.88 199 ALA A O 1
ATOM 1554 N N . PHE A 1 200 ? 4.257 -17.929 -19.729 1.00 72.50 200 PHE A N 1
ATOM 1555 C CA . PHE A 1 200 ? 4.493 -16.916 -18.698 1.00 72.50 200 PHE A CA 1
ATOM 1556 C C . PHE A 1 200 ? 3.476 -16.929 -17.532 1.00 72.50 200 PHE A C 1
ATOM 1558 O O . PHE A 1 200 ? 3.887 -16.752 -16.385 1.00 72.50 200 PHE A O 1
ATOM 1565 N N . PRO A 1 201 ? 2.170 -17.199 -17.739 1.00 73.06 201 PRO A N 1
ATOM 1566 C CA . PRO A 1 201 ? 1.199 -17.287 -16.648 1.00 73.06 201 PRO A CA 1
ATOM 1567 C C . PRO A 1 201 ? 1.548 -18.341 -15.593 1.00 73.06 201 PRO A C 1
ATOM 1569 O O . PRO A 1 201 ? 1.334 -18.111 -14.403 1.00 73.06 201 PRO A O 1
ATOM 1572 N N . GLN A 1 202 ? 2.102 -19.484 -16.008 1.00 72.69 202 GLN A N 1
ATOM 1573 C CA . GLN A 1 202 ? 2.475 -20.557 -15.087 1.00 72.69 202 GLN A CA 1
ATOM 1574 C C . GLN A 1 202 ? 3.675 -20.153 -14.221 1.00 72.69 202 GLN A C 1
ATOM 1576 O O . GLN A 1 202 ? 3.672 -20.395 -13.014 1.00 72.69 202 GLN A O 1
ATOM 1581 N N . GLU A 1 203 ? 4.656 -19.466 -14.807 1.00 73.12 203 GLU A N 1
ATOM 1582 C CA . GLU A 1 203 ? 5.794 -18.905 -14.072 1.00 73.12 203 GLU A CA 1
ATOM 1583 C C . GLU A 1 203 ? 5.345 -17.847 -13.056 1.00 73.12 203 GLU A C 1
ATOM 1585 O O . GLU A 1 203 ? 5.791 -17.863 -11.908 1.00 73.12 203 GLU A O 1
ATOM 1590 N N . VAL A 1 204 ? 4.401 -16.978 -13.435 1.00 72.56 204 VAL A N 1
ATOM 1591 C CA . VAL A 1 204 ? 3.800 -15.982 -12.535 1.00 72.56 204 VAL A CA 1
ATOM 1592 C C . VAL A 1 204 ? 3.115 -16.643 -11.345 1.00 72.56 204 VAL A C 1
ATOM 1594 O O . VAL A 1 204 ? 3.364 -16.252 -10.208 1.00 72.56 204 VAL A O 1
ATOM 1597 N N . LEU A 1 205 ? 2.287 -17.664 -11.565 1.00 73.69 205 LEU A N 1
ATOM 1598 C CA . LEU A 1 205 ? 1.590 -18.337 -10.466 1.00 73.69 205 LEU A CA 1
ATOM 1599 C C . LEU A 1 205 ? 2.564 -19.010 -9.488 1.00 73.69 205 LEU A C 1
ATOM 1601 O O . LEU A 1 205 ? 2.400 -18.861 -8.276 1.00 73.69 205 LEU A O 1
ATOM 1605 N N . ILE A 1 206 ? 3.609 -19.672 -9.993 1.00 76.81 206 ILE A N 1
ATOM 1606 C CA . ILE A 1 206 ? 4.644 -20.297 -9.157 1.00 76.81 206 ILE A CA 1
ATOM 1607 C C . ILE A 1 206 ? 5.391 -19.233 -8.340 1.00 76.81 206 ILE A C 1
ATOM 1609 O O . ILE A 1 206 ? 5.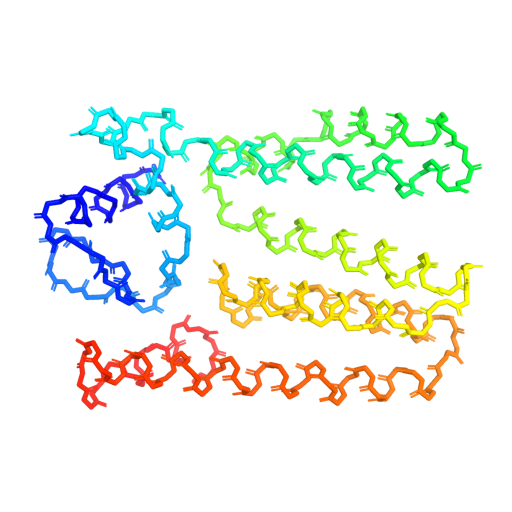533 -19.375 -7.126 1.00 76.81 206 ILE A O 1
ATOM 1613 N N . MET A 1 207 ? 5.827 -18.137 -8.969 1.00 75.25 207 MET A N 1
ATOM 1614 C CA . MET A 1 207 ? 6.590 -17.086 -8.280 1.00 75.25 207 MET A CA 1
ATOM 1615 C C . MET A 1 207 ? 5.757 -16.279 -7.278 1.00 75.25 207 MET A C 1
ATOM 1617 O O . MET A 1 207 ? 6.297 -15.778 -6.294 1.00 75.25 207 MET A O 1
ATOM 1621 N N . GLN A 1 208 ? 4.442 -16.186 -7.480 1.00 68.94 208 GLN A N 1
ATOM 1622 C CA . GLN A 1 208 ? 3.514 -15.582 -6.519 1.00 68.94 208 GLN A CA 1
ATOM 1623 C C . GLN A 1 208 ? 3.136 -16.543 -5.368 1.00 68.94 208 GLN A C 1
ATOM 1625 O O . GLN A 1 208 ? 2.369 -16.159 -4.482 1.00 68.94 208 GLN A O 1
ATOM 1630 N N . GLY A 1 209 ? 3.673 -17.772 -5.357 1.00 61.06 209 GLY A N 1
ATOM 1631 C CA . GLY A 1 209 ? 3.463 -18.773 -4.306 1.00 61.06 209 GLY A CA 1
ATOM 1632 C C . GLY A 1 209 ? 2.142 -19.542 -4.411 1.00 61.06 209 GLY A C 1
ATOM 1633 O O . GLY A 1 209 ? 1.642 -20.027 -3.400 1.00 61.06 209 GLY A O 1
ATOM 1634 N N . LEU A 1 210 ? 1.554 -19.614 -5.610 1.00 60.09 210 LEU A N 1
ATOM 1635 C CA . LEU A 1 210 ? 0.274 -20.278 -5.898 1.00 60.09 210 LEU A CA 1
ATOM 1636 C C . LEU A 1 210 ? 0.431 -21.597 -6.685 1.00 60.09 210 LEU A C 1
ATOM 1638 O O . LEU A 1 210 ? -0.579 -22.153 -7.120 1.00 60.09 210 LEU A O 1
ATOM 1642 N N . GLY A 1 211 ? 1.668 -22.060 -6.903 1.00 46.50 211 GLY A N 1
ATOM 1643 C CA . GLY A 1 211 ? 2.016 -23.273 -7.659 1.00 46.50 211 GLY A CA 1
ATOM 1644 C C . GLY A 1 211 ? 2.476 -24.440 -6.798 1.00 46.50 211 GLY A C 1
ATOM 1645 O O . GLY A 1 211 ? 2.926 -24.195 -5.656 1.00 46.50 211 GLY A O 1
#

Nearest PDB structures (foldseek):
  5ezm-assembly1_A  TM=7.618E-01  e=3.445E-02  Cupriavidus metallidurans CH34
  6e9x-assembly1_C  TM=3.508E-01  e=4.910E+00  synthetic construct
  9dze-assembly1_B  TM=2.845E-01  e=3.927E+00  synthetic construct
  3o8i-assembly1_A-2  TM=2.697E-01  e=5.871E+00  Homo sapiens

Solvent-accessible surface area (backbone atoms only — not comparable to full-atom values): 10930 Å² total; per-residue (Å²): 138,73,57,68,65,52,39,22,23,45,42,33,70,76,74,44,90,67,79,42,40,31,42,94,83,75,46,71,41,56,77,47,48,28,49,58,42,49,52,29,33,64,59,13,56,91,70,76,47,84,42,73,63,24,61,44,47,64,52,52,51,44,53,53,49,34,42,52,42,44,22,54,55,30,38,75,77,37,62,65,52,4,50,51,45,36,52,52,46,72,73,30,65,71,52,53,49,41,61,75,61,64,43,71,66,52,49,28,52,28,30,25,51,48,26,40,46,35,53,55,50,21,58,79,70,68,38,75,72,36,57,58,54,30,51,50,34,34,50,48,13,25,50,55,48,36,66,62,12,22,51,56,24,50,50,55,43,42,50,48,28,55,75,70,68,35,61,70,60,32,53,52,49,52,53,51,52,49,49,51,49,52,52,49,51,52,52,51,40,51,49,30,36,76,74,56,39,90,66,38,30,59,53,25,37,41,59,64,70,74,101

Organism: NCBI:txid1608996

Foldseek 3Di:
DQVQLQQQLVCCLVPNDAQAGAGPVRDGDLQFGCVLSVQLNVQCVVVSHRDPCSLLVVLVVLLVLQLVLCQVQLVVPNNVRSVVSSVVLVPDPVSVCCSVVSPLVSLLSSLLSVLLSLLVVCVVVVPPCSLVVNLVSLLSLCNSRNLSRNCSSLVSSLVVCVVVVVVVVSVVSVVSSVVSNVVSLVVSLVSQCVRPNDPRSVVSCVSSVND

Radius of gyration: 18.46 Å; Cα contacts (8 Å, |Δi|>4): 273; chains: 1; bounding box: 42×39×47 Å

Mean predicted aligned error: 5.59 Å

pLDDT: mean 87.8, std 8.96, range [38.62, 97.38]

Secondary structure (DSSP, 8-state):
--SHHHHHHHHHHHH---SS-B-TT--B-TTS-THHHHHHHHHHGGGTS--HHHHHHHHHHHHHHHHHHHHHHHHTT-HHHHHHHHHHHHT-HHHHHHHHTT-TTHHHHHHHHHHHHHHHHHHHTT-TTHHHHHHHHHHHHHHHHHHHHHHHHHHHHHHHHHHTT-HHHHHHHHHHHHHHHHHHHHHHHHHHHHHH-SSHHHHHHHHTT--